Protein AF-0000000075078928 (afdb_homodimer)

Organism: Methylotuvimicrobium buryatense (NCBI:txid95641)

Secondary structure (DSSP, 8-state):
------------------HHHHHHHHHHHHHHHHT--SS----HHHHHHHHHHHHHHGGG--S------PPPPPPP-HHHHHHHHHHH-TT--EEEEES-SS-TTS---EEEEEHHHHHHHHHHHHHHHHHHHHHS-HHHHHHHHHHHHHHSHHHHHHHHHHHHHHHH-/------------------HHHHHHHHHHHHHHHHT--SS----HHHHHHHHHHHHHHGGG--S------PPPPPPP-HHHHHHHHHHH-TT--EEEEES-SS-TTS---EEEEEHHHHHHHHHHHHHHHHHHHHHS-HHHHHHHHHHHHHHSHHHHHHHHHHHHHHHH-

Nearest PDB structures (foldseek):
  3nrh-assembly1_A  TM=7.779E-01  e=1.162E-04  Bacteroides fragilis YCH46
  5o74-assembly4_G  TM=2.482E-01  e=3.314E+00  Legionella pneumophila
  8qrp-assembly1_B  TM=2.226E-01  e=9.243E+00  Homo sapiens
  3nrh-assembly1_A  TM=7.778E-01  e=1.162E-04  Bacteroides fragilis YCH46
  5o74-assembly4_G  TM=2.483E-01  e=3.488E+00  Legionella pneumophila

Foldseek 3Di:
DPPPPPPPPPPPPVDPDQLLVQLLVLLVQQLCLQQPQDPDAADLPSNLVSLVSNVVSLVSQDDDDDPDDDDFFDFDDLVVSLVSNCNNHVVFAKDKDWPDDPCVPDDIDIDIDGLSSLSSQLNRQSVRLNVCVVGPPSNHSSVSSNVCLVPPNVVSSVVNSVVSVVVVD/DPPPPPPPPPPPPVPDDQLLVQLLVLLVQQLCLQQPQDPDAADLPSNLVSLVSNVVSLVSQDDDDDPDDDDFFDFDDLVVSLVSNCNNHVVFAKDKDWPDDPCVPDDIDIDIDGLSSLSSQLNRQSVRLNVCVVGPPSNHSSVSSNVCLVPPNVVSSVVNSVVSVVVVD

InterPro domains:
  IPR032025 Protein of unknown function DUF5063 [PF16702] (73-157)
  IPR038312 DUF5063 superfamily [G3DSA:1.20.120.1550] (10-169)

Sequence (338 aa):
MAATRSITTPNQAMASKPAHIKIQTAIDHFLSIVLNQEDKPEDLGILMSSLDELAYSVRLVGDEFDETDYLDPPETDYPAIRETIKKRFPTLDWYNMATHISEPNGETKLFLRDAIDDLVDIVSDLQKISWRFENTSEDDASWHFQWGYMNTWGRALRFLQLYLHDFWWMAATRSITTPNQAMASKPAHIKIQTAIDHFLSIVLNQEDKPEDLGILMSSLDELAYSVRLVGDEFDETDYLDPPETDYPAIRETIKKRFPTLDWYNMATHISEPNGETKLFLRDAIDDLVDIVSDLQKISWRFENTSEDDASWHFQWGYMNTWGRALRFLQLYLHDFWW

pLDDT: mean 90.21, std 18.37, range [23.64, 98.94]

Structure (mmCIF, N/CA/C/O backbone):
data_AF-0000000075078928-model_v1
#
loop_
_entity.id
_entity.type
_entity.pdbx_description
1 polymer 'DUF5063 domain-containing protein'
#
loop_
_atom_site.group_PDB
_atom_site.id
_atom_site.type_symbol
_atom_site.label_atom_id
_atom_site.label_alt_id
_atom_site.label_comp_id
_atom_site.label_asym_id
_atom_site.label_entity_id
_atom_site.label_seq_id
_atom_site.pdbx_PDB_ins_code
_atom_site.Cartn_x
_atom_site.Cartn_y
_atom_site.Cartn_z
_atom_site.occupancy
_atom_site.B_iso_or_equiv
_atom_site.auth_seq_id
_atom_site.auth_comp_id
_atom_site.auth_asym_id
_atom_site.auth_atom_id
_atom_site.pdbx_PDB_model_num
ATOM 1 N N . MET A 1 1 ? -2.688 33.688 -55.844 1 23.64 1 MET A N 1
ATOM 2 C CA . MET A 1 1 ? -1.872 32.75 -55.062 1 23.64 1 MET A CA 1
ATOM 3 C C . MET A 1 1 ? -2.402 32.656 -53.625 1 23.64 1 MET A C 1
ATOM 5 O O . MET A 1 1 ? -2.248 33.594 -52.812 1 23.64 1 MET A O 1
ATOM 9 N N . ALA A 1 2 ? -3.586 31.969 -53.469 1 30.14 2 ALA A N 1
ATOM 10 C CA . ALA A 1 2 ? -4.312 31.859 -52.219 1 30.14 2 ALA A CA 1
ATOM 11 C C . ALA A 1 2 ? -3.486 31.109 -51.156 1 30.14 2 ALA A C 1
ATOM 13 O O . ALA A 1 2 ? -2.965 30.031 -51.438 1 30.14 2 ALA A O 1
ATOM 14 N N . ALA A 1 3 ? -2.877 31.844 -50.219 1 33.16 3 ALA A N 1
ATOM 15 C CA . ALA A 1 3 ? -2.139 31.312 -49.094 1 33.16 3 ALA A CA 1
ATOM 16 C C . ALA A 1 3 ? -2.977 30.312 -48.312 1 33.16 3 ALA A C 1
ATOM 18 O O . ALA A 1 3 ? -4.062 30.625 -47.812 1 33.16 3 ALA A O 1
ATOM 19 N N . THR A 1 4 ? -3.027 29.078 -48.719 1 30.81 4 THR A N 1
ATOM 20 C CA . THR A 1 4 ? -3.631 28 -47.938 1 30.81 4 THR A CA 1
ATOM 21 C C . THR A 1 4 ? -3.088 27.969 -46.531 1 30.81 4 THR A C 1
ATOM 23 O O . THR A 1 4 ? -1.901 27.719 -46.312 1 30.81 4 THR A O 1
ATOM 26 N N . ARG A 1 5 ? -3.607 28.875 -45.625 1 30.61 5 ARG A N 1
ATOM 27 C CA . ARG A 1 5 ? -3.309 28.812 -44.188 1 30.61 5 ARG A CA 1
ATOM 28 C C . ARG A 1 5 ? -3.504 27.391 -43.656 1 30.61 5 ARG A C 1
ATOM 30 O O . ARG A 1 5 ? -4.602 26.844 -43.719 1 30.61 5 ARG A O 1
ATOM 37 N N . SER A 1 6 ? -2.498 26.547 -43.75 1 30.8 6 SER A N 1
ATOM 38 C CA . SER A 1 6 ? -2.484 25.25 -43.094 1 30.8 6 SER A CA 1
ATOM 39 C C . SER A 1 6 ? -2.891 25.391 -41.625 1 30.8 6 SER A C 1
ATOM 41 O O . SER A 1 6 ? -2.252 26.109 -40.875 1 30.8 6 SER A O 1
ATOM 43 N N . ILE A 1 7 ? -4.191 25.297 -41.312 1 31.59 7 ILE A N 1
ATOM 44 C CA . ILE A 1 7 ? -4.672 25.141 -39.938 1 31.59 7 ILE A CA 1
ATOM 45 C C . ILE A 1 7 ? -3.936 23.984 -39.25 1 31.59 7 ILE A C 1
ATOM 47 O O . ILE A 1 7 ? -4.07 22.828 -39.656 1 31.59 7 ILE A O 1
ATOM 51 N N . THR A 1 8 ? -2.666 24.219 -38.812 1 33.81 8 THR A N 1
ATOM 52 C CA . THR A 1 8 ? -2.016 23.281 -37.906 1 33.81 8 THR A CA 1
ATOM 53 C C . THR A 1 8 ? -2.953 22.859 -36.781 1 33.81 8 THR A C 1
ATOM 55 O O . THR A 1 8 ? -3.457 23.719 -36.031 1 33.81 8 THR A O 1
ATOM 58 N N . THR A 1 9 ? -3.805 21.922 -37 1 35 9 THR A N 1
ATOM 59 C CA . THR A 1 9 ? -4.574 21.328 -35.906 1 35 9 THR A CA 1
ATOM 60 C C . THR A 1 9 ? -3.678 21.047 -34.719 1 35 9 THR A C 1
ATOM 62 O O . THR A 1 9 ? -2.686 20.328 -34.812 1 35 9 THR A O 1
ATOM 65 N N . PRO A 1 10 ? -3.625 21.969 -33.719 1 31.81 10 PRO A N 1
ATOM 66 C CA . PRO A 1 10 ? -2.861 21.562 -32.531 1 31.81 10 PRO A CA 1
ATOM 67 C C . PRO A 1 10 ? -3.189 20.156 -32.062 1 31.81 10 PRO A C 1
ATOM 69 O O . PRO A 1 10 ? -4.363 19.812 -31.891 1 31.81 10 PRO A O 1
ATOM 72 N N . ASN A 1 11 ? -2.637 19.141 -32.719 1 35.34 11 ASN A N 1
ATOM 73 C CA . ASN A 1 11 ? -2.643 17.844 -32.062 1 35.34 11 ASN A CA 1
ATOM 74 C C . ASN A 1 11 ? -2.486 17.984 -30.547 1 35.34 11 ASN A C 1
ATOM 76 O O . ASN A 1 11 ? -1.388 18.266 -30.062 1 35.34 11 ASN A O 1
ATOM 80 N N . GLN A 1 12 ? -3.43 18.703 -29.953 1 33.53 12 GLN A N 1
ATOM 81 C CA . GLN A 1 12 ? -3.438 18.766 -28.5 1 33.53 12 GLN A CA 1
ATOM 82 C C . GLN A 1 12 ? -3.145 17.391 -27.891 1 33.53 12 GLN A C 1
ATOM 84 O O . GLN A 1 12 ? -3.977 16.484 -27.969 1 33.53 12 GLN A O 1
ATOM 89 N N . ALA A 1 13 ? -2.092 16.844 -28.094 1 36.75 13 ALA A N 1
ATOM 90 C CA . ALA A 1 13 ? -1.605 15.734 -27.281 1 36.75 13 ALA A CA 1
ATOM 91 C C . ALA A 1 13 ? -2.137 15.812 -25.844 1 36.75 13 ALA A C 1
ATOM 93 O O . ALA A 1 13 ? -1.92 16.812 -25.156 1 36.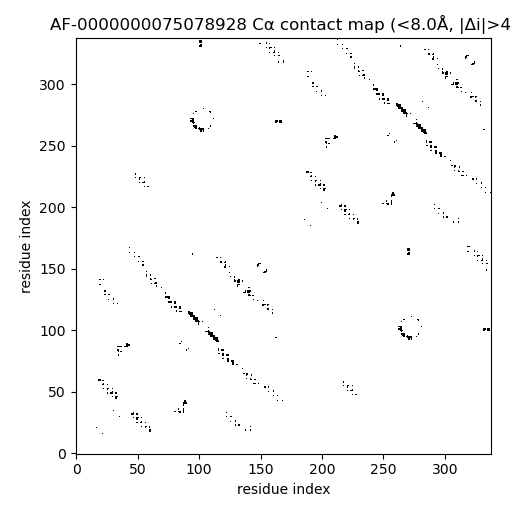75 13 ALA A O 1
ATOM 94 N N . MET A 1 14 ? -3.318 15.398 -25.578 1 40.22 14 MET A N 1
ATOM 95 C CA . MET A 1 14 ? -3.811 15.266 -24.219 1 40.22 14 MET A CA 1
ATOM 96 C C . MET A 1 14 ? -2.678 14.891 -23.266 1 40.22 14 MET A C 1
ATOM 98 O O . MET A 1 14 ? -2.242 13.742 -23.219 1 40.22 14 MET A O 1
ATOM 102 N N . ALA A 1 15 ? -1.679 15.562 -23.031 1 53.97 15 ALA A N 1
ATOM 103 C CA . ALA A 1 15 ? -0.439 15.492 -22.266 1 53.97 15 ALA A CA 1
ATOM 104 C C . ALA A 1 15 ? -0.701 15 -20.844 1 53.97 15 ALA A C 1
ATOM 106 O O . ALA A 1 15 ? -1.654 15.438 -20.188 1 53.97 15 ALA A O 1
ATOM 107 N N . SER A 1 16 ? -0.316 13.734 -20.5 1 76.12 16 SER A N 1
ATOM 108 C CA . SER A 1 16 ? -0.341 13.211 -19.141 1 76.12 16 SER A CA 1
ATOM 109 C C . SER A 1 16 ? -0.093 14.32 -18.125 1 76.12 16 SER A C 1
ATOM 111 O O . SER A 1 16 ? 0.673 15.25 -18.375 1 76.12 16 SER A O 1
ATOM 113 N N . LYS A 1 17 ? -1.073 14.469 -17.172 1 84.62 17 LYS A N 1
ATOM 114 C CA . LYS A 1 17 ? -0.941 15.477 -16.125 1 84.62 17 LYS A CA 1
ATOM 115 C C . LYS A 1 17 ? 0.466 15.469 -15.531 1 84.62 17 LYS A C 1
ATOM 117 O O . LYS A 1 17 ? 1.058 14.406 -15.336 1 84.62 17 LYS A O 1
ATOM 122 N N . PRO A 1 18 ? 0.853 16.719 -15.25 1 92.56 18 PRO A N 1
ATOM 123 C CA . PRO A 1 18 ? 2.143 16.781 -14.562 1 92.56 18 PRO A CA 1
ATOM 124 C C . PRO A 1 18 ? 2.143 16 -13.242 1 92.56 18 PRO A C 1
ATOM 126 O O . PRO A 1 18 ? 1.091 15.844 -12.617 1 92.56 18 PRO A O 1
ATOM 129 N N . ALA A 1 19 ? 3.316 15.57 -12.859 1 95 19 ALA A N 1
ATOM 130 C CA . ALA A 1 19 ? 3.492 14.742 -11.664 1 95 19 ALA A CA 1
ATOM 131 C C . ALA A 1 19 ? 2.896 15.414 -10.438 1 95 19 ALA A C 1
ATOM 133 O O . ALA A 1 19 ? 2.191 14.773 -9.648 1 95 19 ALA A O 1
ATOM 134 N N . HIS A 1 20 ? 3.141 16.719 -10.258 1 95.88 20 HIS A N 1
ATOM 135 C CA . HIS A 1 20 ? 2.674 17.422 -9.062 1 95.88 20 HIS A CA 1
ATOM 136 C C . HIS A 1 20 ? 1.151 17.516 -9.047 1 95.88 20 HIS A C 1
ATOM 138 O O . HIS A 1 20 ? 0.536 17.484 -7.98 1 95.88 20 HIS A O 1
ATOM 144 N N . ILE A 1 21 ? 0.533 17.609 -10.164 1 97.38 21 ILE A N 1
ATOM 145 C CA . ILE A 1 21 ? -0.924 17.641 -10.234 1 97.38 21 ILE A CA 1
ATOM 146 C C . ILE A 1 21 ? -1.5 16.281 -9.844 1 97.38 21 ILE A C 1
ATOM 148 O O . ILE A 1 21 ? -2.533 16.219 -9.172 1 97.38 21 ILE A O 1
ATOM 152 N N . LYS A 1 22 ? -0.87 15.203 -10.273 1 97.81 22 LYS A N 1
ATOM 153 C CA . LYS A 1 22 ? -1.312 13.859 -9.898 1 97.81 22 LYS A CA 1
ATOM 154 C C . LYS A 1 22 ? -1.209 13.648 -8.391 1 97.81 22 LYS A C 1
ATOM 156 O O . LYS A 1 22 ? -2.078 13.016 -7.781 1 97.81 22 LYS A O 1
ATOM 161 N N . ILE A 1 23 ? -0.143 14.156 -7.809 1 98.69 23 ILE A N 1
ATOM 162 C CA . ILE A 1 23 ? 0.032 14.078 -6.363 1 98.69 23 ILE A CA 1
ATOM 163 C C . ILE A 1 23 ? -1.082 14.859 -5.664 1 98.69 23 ILE A C 1
ATOM 165 O O . ILE A 1 23 ? -1.741 14.336 -4.762 1 98.69 23 ILE A O 1
ATOM 169 N N . GLN A 1 24 ? -1.326 16.031 -6.133 1 98.5 24 GLN A N 1
ATOM 170 C CA . GLN A 1 24 ? -2.379 16.859 -5.559 1 98.5 24 GLN A CA 1
ATOM 171 C C . GLN A 1 24 ? -3.742 16.188 -5.68 1 98.5 24 GLN A C 1
ATOM 173 O O . GLN A 1 24 ? -4.551 16.234 -4.754 1 98.5 24 GLN A O 1
ATOM 178 N N . THR A 1 25 ? -3.943 15.617 -6.789 1 98.44 25 THR A N 1
ATOM 179 C CA . THR A 1 25 ? -5.207 14.93 -7.035 1 98.44 25 THR A CA 1
ATOM 180 C C . THR A 1 25 ? -5.395 13.781 -6.051 1 98.44 25 THR A C 1
ATOM 182 O O . THR A 1 25 ? -6.488 13.594 -5.508 1 98.44 25 THR A O 1
ATOM 185 N N . ALA A 1 26 ? -4.371 13.008 -5.832 1 98.69 26 ALA A N 1
ATOM 186 C CA . ALA A 1 26 ? -4.445 11.906 -4.883 1 98.69 26 ALA A CA 1
ATOM 187 C C . ALA A 1 26 ? -4.742 12.406 -3.473 1 98.69 26 ALA A C 1
ATOM 189 O O . ALA A 1 26 ? -5.551 11.812 -2.75 1 98.69 26 ALA A O 1
ATOM 190 N N . ILE A 1 27 ? -4.109 13.5 -3.115 1 98.88 27 ILE A N 1
ATOM 191 C CA . ILE A 1 27 ? -4.312 14.102 -1.802 1 98.88 27 ILE A CA 1
ATOM 192 C C . ILE A 1 27 ? -5.762 14.562 -1.666 1 98.88 27 ILE A C 1
ATOM 194 O O . ILE A 1 27 ? -6.434 14.242 -0.683 1 98.88 27 ILE A O 1
ATOM 198 N N . ASP A 1 28 ? -6.215 15.258 -2.672 1 98.56 28 ASP A N 1
ATOM 199 C CA . ASP A 1 28 ? -7.574 15.789 -2.652 1 98.56 28 ASP A CA 1
ATOM 200 C C . ASP A 1 28 ? -8.602 14.656 -2.609 1 98.56 28 ASP A C 1
ATOM 202 O O . ASP A 1 28 ? -9.609 14.758 -1.907 1 98.56 28 ASP A O 1
ATOM 206 N N . HIS A 1 29 ? -8.32 13.688 -3.344 1 98.5 29 HIS A N 1
ATOM 207 C CA . HIS A 1 29 ? -9.211 12.539 -3.367 1 98.5 29 HIS A CA 1
ATOM 208 C C . HIS A 1 29 ? -9.312 11.891 -1.987 1 98.5 29 HIS A C 1
ATOM 210 O O . HIS A 1 29 ? -10.422 11.648 -1.495 1 98.5 29 HIS A O 1
ATOM 216 N N . PHE A 1 30 ? -8.195 11.648 -1.359 1 98.81 30 PHE A N 1
ATOM 217 C CA . PHE A 1 30 ? -8.18 11.039 -0.035 1 98.81 30 PHE A CA 1
ATOM 218 C C . PHE A 1 30 ? -8.922 11.914 0.971 1 98.81 30 PHE A C 1
ATOM 220 O O . PHE A 1 30 ? -9.773 11.422 1.715 1 98.81 30 PHE A O 1
ATOM 227 N N . LEU A 1 31 ? -8.602 13.203 0.979 1 98.75 31 LEU A N 1
ATOM 228 C CA . LEU A 1 31 ? -9.219 14.117 1.928 1 98.75 31 LEU A CA 1
ATOM 229 C C . LEU A 1 31 ? -10.727 14.195 1.707 1 98.75 31 LEU A C 1
ATOM 231 O O . LEU A 1 31 ? -11.5 14.25 2.668 1 98.75 31 LEU A O 1
ATOM 235 N N . SER A 1 32 ? -11.164 14.148 0.457 1 98 32 SER A N 1
ATOM 236 C CA . SER A 1 32 ? -12.586 14.219 0.154 1 98 32 SER A CA 1
ATOM 237 C C . SER A 1 32 ? -13.32 12.984 0.661 1 98 32 SER A C 1
ATOM 239 O O . SER A 1 32 ? -14.484 13.062 1.055 1 98 32 SER A O 1
ATOM 241 N N . ILE A 1 33 ? -12.672 11.883 0.658 1 97.69 33 ILE A N 1
ATOM 242 C CA . ILE A 1 33 ? -13.273 10.641 1.117 1 97.69 33 ILE A CA 1
ATOM 243 C C . ILE A 1 33 ? -13.359 10.633 2.643 1 97.69 33 ILE A C 1
ATOM 245 O O . ILE A 1 33 ? -14.414 10.359 3.215 1 97.69 33 ILE A O 1
ATOM 249 N N . VAL A 1 34 ? -12.289 10.969 3.297 1 98.25 34 VAL A N 1
ATOM 250 C CA . VAL A 1 34 ? -12.148 10.773 4.738 1 98.25 34 VAL A CA 1
ATOM 251 C C . VAL A 1 34 ? -12.922 11.867 5.48 1 98.25 34 VAL A C 1
ATOM 253 O O . VAL A 1 34 ? -13.484 11.617 6.547 1 98.25 34 VAL A O 1
ATOM 256 N N . LEU A 1 35 ? -13.031 13.047 4.883 1 97.38 35 LEU A N 1
ATOM 257 C CA . LEU A 1 35 ? -13.648 14.172 5.574 1 97.38 35 LEU A CA 1
ATOM 258 C C . LEU A 1 35 ? -15.062 14.43 5.051 1 97.38 35 LEU A C 1
ATOM 260 O O . LEU A 1 35 ? -15.672 15.445 5.379 1 97.38 35 LEU A O 1
ATOM 264 N N . ASN A 1 36 ? -15.484 13.484 4.207 1 94.06 36 ASN A N 1
ATOM 265 C CA . ASN A 1 36 ? -16.844 13.617 3.707 1 94.06 36 ASN A CA 1
ATOM 266 C C . ASN A 1 36 ? -17.875 13.602 4.844 1 94.06 36 ASN A C 1
ATOM 268 O O . ASN A 1 36 ? -17.875 12.688 5.664 1 94.06 36 ASN A O 1
ATOM 272 N N . GLN A 1 37 ? -18.75 14.609 4.898 1 89.94 37 GLN A N 1
ATOM 273 C CA . GLN A 1 37 ? -19.688 14.734 6.004 1 89.94 37 GLN A CA 1
ATOM 274 C C . GLN A 1 37 ? -21.109 14.398 5.559 1 89.94 37 GLN A C 1
ATOM 276 O O . GLN A 1 37 ? -22.047 14.5 6.344 1 89.94 37 GLN A O 1
ATOM 281 N N . GLU A 1 38 ? -21.156 14 4.395 1 88.19 38 GLU A N 1
ATOM 282 C CA . GLU A 1 38 ? -22.469 13.555 3.941 1 88.19 38 GLU A CA 1
ATOM 283 C C . GLU A 1 38 ? -22.891 12.266 4.648 1 88.19 38 GLU A C 1
ATOM 285 O O . GLU A 1 38 ? -22.047 11.492 5.098 1 88.19 38 GLU A O 1
ATOM 290 N N . ASP A 1 39 ? -24.141 12.141 4.762 1 85.38 39 ASP A N 1
ATOM 291 C CA . ASP A 1 39 ? -24.672 10.953 5.414 1 85.38 39 ASP A CA 1
ATOM 292 C C . ASP A 1 39 ? -24.641 9.75 4.473 1 85.38 39 ASP A C 1
ATOM 294 O O . ASP A 1 39 ? -25.656 9.414 3.85 1 85.38 39 ASP A O 1
ATOM 298 N N . LYS A 1 40 ? -23.547 9.266 4.332 1 87.12 40 LYS A N 1
ATOM 299 C CA . LYS A 1 40 ? -23.359 8.07 3.521 1 87.12 40 LYS A CA 1
ATOM 300 C C . LYS A 1 40 ? -22.766 6.93 4.348 1 87.12 40 LYS A C 1
ATOM 302 O O . LYS A 1 40 ? -22.031 7.168 5.301 1 87.12 40 LYS A O 1
ATOM 307 N N . PRO A 1 41 ? -23.156 5.742 3.979 1 91.19 41 PRO A N 1
ATOM 308 C CA . PRO A 1 41 ? -22.578 4.602 4.703 1 91.19 41 PRO A CA 1
ATOM 309 C C . PRO A 1 41 ? -21.062 4.508 4.555 1 91.19 41 PRO A C 1
ATOM 311 O O . PRO A 1 41 ? -20.516 4.957 3.547 1 91.19 41 PRO A O 1
ATOM 314 N N . GLU A 1 42 ? -20.453 4.023 5.496 1 92.69 42 GLU A N 1
ATOM 315 C CA . GLU A 1 42 ? -19.016 3.732 5.48 1 92.69 42 GLU A CA 1
ATOM 316 C C . GLU A 1 42 ? -18.641 2.883 4.27 1 92.69 42 GLU A C 1
ATOM 318 O O . GLU A 1 42 ? -19.359 1.938 3.924 1 92.69 42 GLU A O 1
ATOM 323 N N . ASP A 1 43 ? -17.625 3.291 3.609 1 93.88 43 ASP A N 1
ATOM 324 C CA . ASP A 1 43 ? -17.078 2.537 2.492 1 93.88 43 ASP A CA 1
ATOM 325 C C . ASP A 1 43 ? -15.578 2.299 2.684 1 93.88 43 ASP A C 1
ATOM 327 O O . ASP A 1 43 ? -14.75 3.121 2.271 1 93.88 43 ASP A O 1
ATOM 331 N N . LEU A 1 44 ? -15.297 1.136 3.221 1 96.56 44 LEU A N 1
ATOM 332 C CA . LEU A 1 44 ? -13.906 0.827 3.508 1 96.56 44 LEU A CA 1
ATOM 333 C C . LEU A 1 44 ? -13.133 0.543 2.223 1 96.56 44 LEU A C 1
ATOM 335 O O . LEU A 1 44 ? -11.922 0.77 2.156 1 96.56 44 LEU A O 1
ATOM 339 N N . GLY A 1 45 ? -13.836 0.036 1.192 1 95.62 45 GLY A N 1
ATOM 340 C CA . GLY A 1 45 ? -13.188 -0.203 -0.086 1 95.62 45 GLY A CA 1
ATOM 341 C C . GLY A 1 45 ? -12.602 1.055 -0.703 1 95.62 45 GLY A C 1
ATOM 342 O O . GLY A 1 45 ? -11.469 1.048 -1.183 1 95.62 45 GLY A O 1
ATOM 343 N N . ILE A 1 46 ? -13.398 2.092 -0.693 1 96.38 46 ILE A N 1
ATOM 344 C CA . ILE A 1 46 ? -12.945 3.355 -1.265 1 96.38 46 ILE A CA 1
ATOM 345 C C . ILE A 1 46 ? -11.812 3.928 -0.414 1 96.38 46 ILE A C 1
ATOM 347 O O . ILE A 1 46 ? -10.875 4.535 -0.94 1 96.38 46 ILE A O 1
ATOM 351 N N . LEU A 1 47 ? -11.883 3.76 0.91 1 98.25 47 LEU A N 1
ATOM 352 C CA . LEU A 1 47 ? -10.805 4.188 1.792 1 98.25 47 LEU A CA 1
ATOM 353 C C . LEU A 1 47 ? -9.508 3.451 1.467 1 98.25 47 LEU A C 1
ATOM 355 O O . LEU A 1 47 ? -8.461 4.074 1.288 1 98.25 47 LEU A O 1
ATOM 359 N N . MET A 1 48 ? -9.625 2.15 1.355 1 98.19 48 MET A N 1
ATOM 360 C CA . MET A 1 48 ? -8.445 1.335 1.061 1 98.19 48 MET A CA 1
ATOM 361 C C . MET A 1 48 ? -7.832 1.731 -0.276 1 98.19 48 MET A C 1
ATOM 363 O O . MET A 1 48 ? -6.613 1.872 -0.384 1 98.19 48 MET A O 1
ATOM 367 N N . SER A 1 49 ? -8.648 1.961 -1.28 1 97.38 49 SER A N 1
ATOM 368 C CA . SER A 1 49 ? -8.156 2.348 -2.598 1 97.38 49 SER A CA 1
ATOM 369 C C . SER A 1 49 ? -7.488 3.721 -2.555 1 97.38 49 SER A C 1
ATOM 371 O O . SER A 1 49 ? -6.496 3.957 -3.248 1 97.38 49 SER A O 1
ATOM 373 N N . SER A 1 50 ? -8.039 4.621 -1.8 1 98.5 50 SER A N 1
ATOM 374 C CA . SER A 1 50 ? -7.465 5.957 -1.722 1 98.5 50 SER A CA 1
ATOM 375 C C . SER A 1 50 ? -6.121 5.941 -0.999 1 98.5 50 SER A C 1
ATOM 377 O O . SER A 1 50 ? -5.223 6.715 -1.329 1 98.5 50 SER A O 1
ATOM 379 N N . LEU A 1 51 ? -6 5.094 0.024 1 98.88 51 LEU A N 1
ATOM 380 C CA . LEU A 1 51 ? -4.715 4.918 0.692 1 98.88 51 LEU A CA 1
ATOM 381 C C . LEU A 1 51 ? -3.672 4.359 -0.273 1 98.88 51 LEU A C 1
ATOM 383 O O . LEU A 1 51 ? -2.527 4.816 -0.289 1 98.88 51 LEU A O 1
ATOM 387 N N . ASP A 1 52 ? -4.059 3.418 -1.069 1 98.75 52 ASP A N 1
ATOM 388 C CA . ASP A 1 52 ? -3.148 2.844 -2.057 1 98.75 52 ASP A CA 1
ATOM 389 C C . ASP A 1 52 ? -2.742 3.883 -3.1 1 98.75 52 ASP A C 1
ATOM 391 O O . ASP A 1 52 ? -1.589 3.916 -3.533 1 98.75 52 ASP A O 1
ATOM 395 N N . GLU A 1 53 ? -3.686 4.672 -3.479 1 98.56 53 GLU A N 1
ATOM 396 C CA . GLU A 1 53 ? -3.398 5.738 -4.43 1 98.56 53 GLU A CA 1
ATOM 397 C C . GLU A 1 53 ? -2.365 6.715 -3.873 1 98.56 53 GLU A C 1
ATOM 399 O O . GLU A 1 53 ? -1.436 7.113 -4.578 1 98.56 53 GLU A O 1
ATOM 404 N N . LEU A 1 54 ? -2.557 7.062 -2.688 1 98.69 54 LEU A N 1
ATOM 405 C CA . LEU A 1 54 ? -1.636 7.984 -2.031 1 98.69 54 LEU A CA 1
ATOM 406 C C . LEU A 1 54 ? -0.223 7.41 -1.998 1 98.69 54 LEU A C 1
ATOM 408 O O . LEU A 1 54 ? 0.732 8.078 -2.404 1 98.69 54 LEU A O 1
ATOM 412 N N . ALA A 1 55 ? -0.13 6.18 -1.559 1 98.62 55 ALA A N 1
ATOM 413 C CA . ALA A 1 55 ? 1.176 5.531 -1.467 1 98.62 55 ALA A CA 1
ATOM 414 C C . ALA A 1 55 ? 1.843 5.445 -2.836 1 98.62 55 ALA A C 1
ATOM 416 O O . ALA A 1 55 ? 3.033 5.742 -2.975 1 98.62 55 ALA A O 1
ATOM 417 N N . TYR A 1 56 ? 1.068 5.094 -3.781 1 98 56 TYR A N 1
ATOM 418 C CA . TYR A 1 56 ? 1.615 4.922 -5.121 1 98 56 TYR A CA 1
ATOM 419 C C . TYR A 1 56 ? 2.059 6.258 -5.707 1 98 56 TYR A C 1
ATOM 42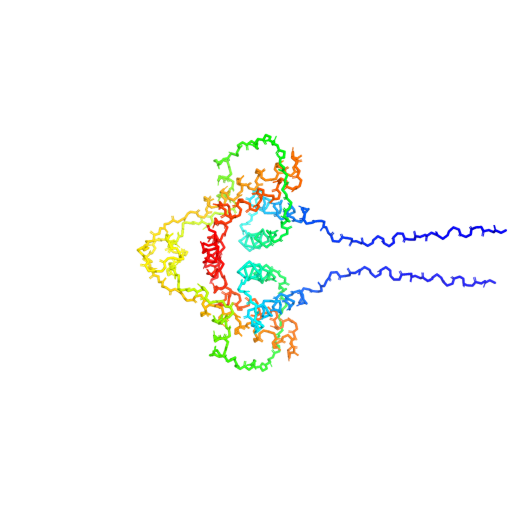1 O O . TYR A 1 56 ? 3.002 6.316 -6.496 1 98 56 TYR A O 1
ATOM 429 N N . SER A 1 57 ? 1.43 7.352 -5.312 1 98.25 57 SER A N 1
ATOM 430 C CA . SER A 1 57 ? 1.709 8.664 -5.887 1 98.25 57 SER A CA 1
ATOM 431 C C . SER A 1 57 ? 3.039 9.211 -5.387 1 98.25 57 SER A C 1
ATOM 433 O O . SER A 1 57 ? 3.582 10.156 -5.965 1 98.25 57 SER A O 1
ATOM 435 N N . VAL A 1 58 ? 3.574 8.633 -4.355 1 97.94 58 VAL A N 1
ATOM 436 C CA . VAL A 1 58 ? 4.836 9.117 -3.807 1 97.94 58 VAL A CA 1
ATOM 437 C C . VAL A 1 58 ? 5.949 8.938 -4.832 1 97.94 58 VAL A C 1
ATOM 439 O O . VAL A 1 58 ? 6.895 9.727 -4.879 1 97.94 58 VAL A O 1
ATOM 442 N N . ARG A 1 59 ? 5.828 7.965 -5.73 1 96.19 59 ARG A N 1
ATOM 443 C CA . ARG A 1 59 ? 6.832 7.668 -6.754 1 96.19 59 ARG A CA 1
ATOM 444 C C . ARG A 1 59 ? 6.992 8.844 -7.715 1 96.19 59 ARG A C 1
ATOM 446 O O . ARG A 1 59 ? 7.965 8.906 -8.469 1 96.19 59 ARG A O 1
ATOM 453 N N . LEU A 1 60 ? 6.016 9.734 -7.699 1 96.94 60 LEU A N 1
ATOM 454 C CA . LEU A 1 60 ? 5.961 10.805 -8.68 1 96.94 60 LEU A CA 1
ATOM 455 C C . LEU A 1 60 ? 6.789 12.008 -8.227 1 96.94 60 LEU A C 1
ATOM 457 O O . LEU A 1 60 ? 7 12.945 -8.992 1 96.94 60 LEU A O 1
ATOM 461 N N . VAL A 1 61 ? 7.242 11.906 -6.98 1 97.12 61 VAL A N 1
ATOM 462 C CA . VAL A 1 61 ? 8.008 13.039 -6.461 1 97.12 61 VAL A CA 1
ATOM 463 C C . VAL A 1 61 ? 9.375 13.094 -7.141 1 97.12 61 VAL A C 1
ATOM 465 O O . VAL A 1 61 ? 10.078 12.086 -7.215 1 97.12 61 VAL A O 1
ATOM 468 N N . GLY A 1 62 ? 9.695 14.234 -7.652 1 93.94 62 GLY A N 1
ATOM 469 C CA . GLY A 1 62 ? 10.984 14.445 -8.305 1 93.94 62 GLY A CA 1
ATOM 470 C C . GLY A 1 62 ? 12.094 14.797 -7.332 1 93.94 62 GLY A C 1
ATOM 471 O O . GLY A 1 62 ? 11.883 14.805 -6.117 1 93.94 62 GLY A O 1
ATOM 472 N N . ASP A 1 63 ? 13.211 15.102 -7.844 1 92 63 ASP A N 1
ATOM 473 C CA . ASP A 1 63 ? 14.414 15.32 -7.047 1 92 63 ASP A CA 1
ATOM 474 C C . ASP A 1 63 ? 14.656 16.812 -6.832 1 92 63 ASP A C 1
ATOM 476 O O . ASP A 1 63 ? 15.664 17.203 -6.23 1 92 63 ASP A O 1
ATOM 480 N N . GLU A 1 64 ? 13.766 17.594 -7.223 1 91.44 64 GLU A N 1
ATOM 481 C CA . GLU A 1 64 ? 13.969 19.047 -7.105 1 91.44 64 GLU A CA 1
ATOM 482 C C . GLU A 1 64 ? 13.734 19.516 -5.676 1 91.44 64 GLU A C 1
ATOM 484 O O . GLU A 1 64 ? 12.812 19.047 -5.004 1 91.44 64 GLU A O 1
ATOM 489 N N . PHE A 1 65 ? 14.648 20.391 -5.273 1 92.31 65 PHE A N 1
ATOM 490 C CA . PHE A 1 65 ? 14.539 20.984 -3.945 1 92.31 65 PHE A CA 1
ATOM 491 C C . PHE A 1 65 ? 14.438 22.5 -4.031 1 92.31 65 PHE A C 1
ATOM 493 O O . PHE A 1 65 ? 15.281 23.141 -4.664 1 92.31 65 PHE A O 1
ATOM 500 N N . ASP A 1 66 ? 13.422 23.016 -3.48 1 96.06 66 ASP A N 1
ATOM 501 C CA . ASP A 1 66 ? 13.219 24.453 -3.383 1 96.06 66 ASP A CA 1
ATOM 502 C C . ASP A 1 66 ? 13.781 25 -2.072 1 96.06 66 ASP A C 1
ATOM 504 O O . ASP A 1 66 ? 13.242 24.734 -0.998 1 96.06 66 ASP A O 1
ATOM 508 N N . GLU A 1 67 ? 14.742 25.844 -2.137 1 95.81 67 GLU A N 1
ATOM 509 C CA . GLU A 1 67 ? 15.477 26.328 -0.969 1 95.81 67 GLU A CA 1
ATOM 510 C C . GLU A 1 67 ? 14.805 27.547 -0.347 1 95.81 67 GLU A C 1
ATOM 512 O O . GLU A 1 67 ? 15.25 28.047 0.688 1 95.81 67 GLU A O 1
ATOM 517 N N . THR A 1 68 ? 13.734 27.984 -0.944 1 97.5 68 THR A N 1
ATOM 518 C CA . THR A 1 68 ? 13.047 29.156 -0.424 1 97.5 68 THR A CA 1
ATOM 519 C C . THR A 1 68 ? 12.516 28.891 0.983 1 97.5 68 THR A C 1
ATOM 521 O O . THR A 1 68 ? 11.984 27.828 1.26 1 97.5 68 THR A O 1
ATOM 524 N N . ASP A 1 69 ? 12.664 29.766 1.782 1 96.12 69 ASP A N 1
ATOM 525 C CA . ASP A 1 69 ? 12.133 29.672 3.141 1 96.12 69 ASP A CA 1
ATOM 526 C C . ASP A 1 69 ? 10.688 30.156 3.207 1 96.12 69 ASP A C 1
ATOM 528 O O . ASP A 1 69 ? 10.438 31.359 3.223 1 96.12 69 ASP A O 1
ATOM 532 N N . TYR A 1 70 ? 9.859 29.25 3.252 1 97.5 70 TYR A N 1
ATOM 533 C CA . TYR A 1 70 ? 8.438 29.594 3.293 1 97.5 70 TYR A CA 1
ATOM 534 C C . TYR A 1 70 ? 7.926 29.609 4.727 1 97.5 70 TYR A C 1
ATOM 536 O O . TYR A 1 70 ? 8.508 28.984 5.613 1 97.5 70 TYR A O 1
ATOM 544 N N . LEU A 1 71 ? 6.809 30.344 4.918 1 96.56 71 LEU A N 1
ATOM 545 C CA . LEU A 1 71 ? 6.07 30.234 6.172 1 96.56 71 LEU A CA 1
ATOM 546 C C . LEU A 1 71 ? 5.52 28.828 6.355 1 96.56 71 LEU A C 1
ATOM 548 O O . LEU A 1 71 ? 5.199 28.156 5.379 1 96.56 71 LEU A O 1
ATOM 552 N N . ASP A 1 72 ? 5.355 28.469 7.621 1 96.94 72 ASP A N 1
ATOM 553 C CA . ASP A 1 72 ? 4.746 27.188 7.93 1 96.94 72 ASP A CA 1
ATOM 554 C C . ASP A 1 72 ? 3.236 27.219 7.703 1 96.94 72 ASP A C 1
ATOM 556 O O . ASP A 1 72 ? 2.604 28.266 7.867 1 96.94 72 ASP A O 1
ATOM 560 N N . PRO A 1 73 ? 2.672 26.047 7.363 1 98.12 73 PRO A N 1
ATOM 561 C CA . PRO A 1 73 ? 1.211 25.969 7.277 1 98.12 73 PRO A CA 1
ATOM 562 C C . PRO A 1 73 ? 0.53 26.188 8.625 1 98.12 73 PRO A C 1
ATOM 564 O O . PRO A 1 73 ? 1.15 25.984 9.672 1 98.12 73 PRO A O 1
ATOM 567 N N . PRO A 1 74 ? -0.711 26.562 8.539 1 97.38 74 PRO A N 1
ATOM 568 C CA . PRO A 1 74 ? -1.468 26.672 9.789 1 97.38 74 PRO A CA 1
ATOM 569 C C . PRO A 1 74 ? -1.633 25.328 10.492 1 97.38 74 PRO A C 1
ATOM 571 O O . PRO A 1 74 ? -1.629 24.281 9.844 1 97.38 74 PRO A O 1
ATOM 574 N N . GLU A 1 75 ? -1.841 25.406 11.75 1 97.25 75 GLU A N 1
ATOM 575 C CA . GLU A 1 75 ? -2.107 24.203 12.516 1 97.25 75 GLU A CA 1
ATOM 576 C C . GLU A 1 75 ? -3.455 23.594 12.141 1 97.25 75 GLU A C 1
ATOM 578 O O . GLU A 1 75 ? -4.418 24.312 11.883 1 97.25 75 GLU A O 1
ATOM 583 N N . THR A 1 76 ? -3.482 22.312 12.203 1 97.38 76 THR A N 1
ATOM 584 C CA . THR A 1 76 ? -4.727 21.609 11.883 1 97.38 76 THR A CA 1
ATOM 585 C C . THR A 1 76 ? -5.57 21.406 13.133 1 97.38 76 THR A C 1
ATOM 587 O O . THR A 1 76 ? -5.043 21.406 14.25 1 97.38 76 THR A O 1
ATOM 590 N N . ASP A 1 77 ? -6.852 21.281 13 1 97.81 77 ASP A N 1
ATOM 591 C CA . ASP A 1 77 ? -7.797 21.047 14.094 1 97.81 77 ASP A CA 1
ATOM 592 C C . ASP A 1 77 ? -7.977 19.562 14.352 1 97.81 77 ASP A C 1
ATOM 594 O O . ASP A 1 77 ? -8.984 18.969 13.961 1 97.81 77 ASP A O 1
ATOM 598 N N . TYR A 1 78 ? -7.113 18.984 15.148 1 97.75 78 TYR A N 1
ATOM 599 C CA . TYR A 1 78 ? -7.055 17.547 15.383 1 97.75 78 TYR A CA 1
ATOM 600 C C . TYR A 1 78 ? -8.367 17.031 15.961 1 97.75 78 TYR A C 1
ATOM 602 O O . TYR A 1 78 ? -8.93 16.047 15.469 1 97.75 78 TYR A O 1
ATOM 610 N N . PRO A 1 79 ? -8.93 17.703 16.984 1 98.12 79 PRO A N 1
ATOM 611 C CA . PRO A 1 79 ? -10.188 17.219 17.547 1 98.12 79 PRO A CA 1
ATOM 612 C C . PRO A 1 79 ? -11.328 17.203 16.531 1 98.12 79 PRO A C 1
ATOM 614 O O . PRO A 1 79 ? -12.102 16.25 16.484 1 98.12 79 PRO A O 1
ATOM 617 N N . ALA A 1 80 ? -11.422 18.203 15.781 1 98.19 80 ALA A N 1
ATOM 618 C CA . ALA A 1 80 ? -12.484 18.281 14.781 1 98.19 80 ALA A CA 1
ATOM 619 C C . ALA A 1 80 ? -12.312 17.188 13.727 1 98.19 80 ALA A C 1
ATOM 621 O O . ALA A 1 80 ? -13.289 16.578 13.281 1 98.19 80 ALA A O 1
ATOM 622 N N . ILE A 1 81 ? -11.094 17 13.289 1 98.5 81 ILE A N 1
ATOM 623 C CA . ILE A 1 81 ? -10.781 15.961 12.312 1 98.5 81 ILE A CA 1
ATOM 624 C C . ILE A 1 81 ? -11.172 14.594 12.875 1 98.5 81 ILE A C 1
ATOM 626 O O . ILE A 1 81 ? -11.828 13.797 12.203 1 98.5 81 ILE A O 1
ATOM 630 N N . ARG A 1 82 ? -10.805 14.336 14.094 1 98.5 82 ARG A N 1
ATOM 631 C CA . ARG A 1 82 ? -11.086 13.062 14.742 1 98.5 82 ARG A CA 1
ATOM 632 C C . ARG A 1 82 ? -12.594 12.797 14.797 1 98.5 82 ARG A C 1
ATOM 634 O O . ARG A 1 82 ? -13.047 11.688 14.5 1 98.5 82 ARG A O 1
ATOM 641 N N . GLU A 1 83 ? -13.336 13.812 15.203 1 97.88 83 GLU A N 1
ATOM 642 C CA . GLU A 1 83 ? -14.781 13.672 15.289 1 97.88 83 GLU A CA 1
ATOM 643 C C . GLU A 1 83 ? -15.391 13.336 13.93 1 97.88 83 GLU A C 1
ATOM 645 O O . GLU A 1 83 ? -16.281 12.484 13.836 1 97.88 83 GLU A O 1
ATOM 650 N N . THR A 1 84 ? -14.914 14.039 12.953 1 97.81 84 THR A N 1
ATOM 651 C CA . THR A 1 84 ? -15.406 13.805 11.602 1 97.81 84 THR A CA 1
ATOM 652 C C . THR A 1 84 ? -15.102 12.383 11.148 1 97.81 84 THR A C 1
ATOM 654 O O . THR A 1 84 ? -15.977 11.695 10.609 1 97.81 84 THR A O 1
ATOM 657 N N . ILE A 1 85 ? -13.938 11.898 11.414 1 98.25 85 ILE A N 1
ATOM 658 C CA . ILE A 1 85 ? -13.492 10.578 10.961 1 98.25 85 ILE A CA 1
ATOM 659 C C . ILE A 1 85 ? -14.25 9.492 11.719 1 98.25 85 ILE A C 1
ATOM 661 O O . ILE A 1 85 ? -14.656 8.484 11.141 1 98.25 85 ILE A O 1
ATOM 665 N N . LYS A 1 86 ? -14.422 9.688 13 1 97.25 86 LYS A N 1
ATOM 666 C CA . LYS A 1 86 ? -15.148 8.719 13.812 1 97.25 86 LYS A CA 1
ATOM 667 C C . LYS A 1 86 ? -16.562 8.516 13.281 1 97.25 86 LYS A C 1
ATOM 669 O O . LYS A 1 86 ? -17.078 7.398 13.281 1 97.25 86 LYS A O 1
ATOM 674 N N . LYS A 1 87 ? -17.172 9.594 12.875 1 97 87 LYS A N 1
ATOM 675 C CA . LYS A 1 87 ? -18.516 9.516 12.305 1 97 87 LYS A CA 1
ATOM 676 C C . LYS A 1 87 ? -18.5 8.844 10.938 1 97 87 LYS A C 1
ATOM 678 O O . LYS A 1 87 ? -19.391 8.07 10.602 1 97 87 LYS A O 1
ATOM 683 N N . ARG A 1 88 ? -17.5 9.148 10.148 1 97.44 88 ARG A N 1
ATOM 684 C CA . ARG A 1 88 ? -17.391 8.664 8.773 1 97.44 88 ARG A CA 1
ATOM 685 C C . ARG A 1 88 ? -17.047 7.18 8.742 1 97.44 88 ARG A C 1
ATOM 687 O O . ARG A 1 88 ? -17.516 6.453 7.859 1 97.44 88 ARG A O 1
ATOM 694 N N . PHE A 1 89 ? -16.266 6.742 9.695 1 97.81 89 PHE A N 1
ATOM 695 C CA . PHE A 1 89 ? -15.812 5.355 9.766 1 97.81 89 PHE A CA 1
ATOM 696 C C . PHE A 1 89 ? -16.016 4.797 11.172 1 97.81 89 PHE A C 1
ATOM 698 O O . PHE A 1 89 ? -15.039 4.5 11.867 1 97.81 89 PHE A O 1
ATOM 705 N N . PRO A 1 90 ? -17.219 4.457 11.508 1 96.62 90 PRO A N 1
ATOM 706 C CA . PRO A 1 90 ? -17.547 4.117 12.898 1 96.62 90 PRO A CA 1
ATOM 707 C C . PRO A 1 90 ? -17.078 2.713 13.281 1 96.62 90 PRO A C 1
ATOM 709 O O . PRO A 1 90 ? -17.016 2.379 14.469 1 96.62 90 PRO A O 1
ATOM 712 N N . THR A 1 91 ? -16.703 1.838 12.312 1 96.69 91 THR A N 1
ATOM 713 C CA . THR A 1 91 ? -16.359 0.46 12.641 1 96.69 91 THR A CA 1
ATOM 714 C C . THR A 1 91 ? -14.859 0.335 12.938 1 96.69 91 THR A C 1
ATOM 716 O O . THR A 1 91 ? -14.406 -0.687 13.461 1 96.69 91 THR A O 1
ATOM 719 N N . LEU A 1 92 ? -14.086 1.333 12.523 1 97.06 92 LEU A N 1
ATOM 720 C CA . LEU A 1 92 ? -12.648 1.279 12.758 1 97.06 92 LEU A CA 1
ATOM 721 C C . LEU A 1 92 ? -12.344 1.354 14.25 1 97.06 92 LEU A C 1
ATOM 723 O O . LEU A 1 92 ? -13 2.088 14.984 1 97.06 92 LEU A O 1
ATOM 727 N N . ASP A 1 93 ? -11.352 0.571 14.625 1 94.69 93 ASP A N 1
ATOM 728 C CA . ASP A 1 93 ? -11.039 0.443 16.047 1 94.69 93 ASP A CA 1
ATOM 729 C C . ASP A 1 93 ? -9.555 0.17 16.266 1 94.69 93 ASP A C 1
ATOM 731 O O . ASP A 1 93 ? -8.75 0.312 15.336 1 94.69 93 ASP A O 1
ATOM 735 N N . TRP A 1 94 ? -9.219 -0.166 17.453 1 96.19 94 TRP A N 1
ATOM 736 C CA . TRP A 1 94 ? -7.852 -0.497 17.844 1 96.19 94 TRP A CA 1
ATOM 737 C C . TRP A 1 94 ? -7.383 -1.772 17.156 1 96.19 94 TRP A C 1
ATOM 739 O O . TRP A 1 94 ? -8.195 -2.635 16.812 1 96.19 94 TRP A O 1
ATOM 749 N N . TYR A 1 95 ? -6.094 -1.892 16.938 1 96.38 95 TYR A N 1
ATOM 750 C CA . TYR A 1 95 ? -5.527 -3.094 16.344 1 96.38 95 TYR A CA 1
ATOM 751 C C . TYR A 1 95 ? -4.113 -3.348 16.844 1 96.38 95 TYR A C 1
ATOM 753 O O . TYR A 1 95 ? -3.465 -2.441 17.375 1 96.38 95 TYR A O 1
ATOM 761 N N . ASN A 1 96 ? -3.615 -4.531 16.703 1 95.62 96 ASN A N 1
ATOM 762 C CA . ASN A 1 96 ? -2.357 -4.988 17.281 1 95.62 96 ASN A CA 1
ATOM 763 C C . ASN A 1 96 ? -1.203 -4.859 16.297 1 95.62 96 ASN A C 1
ATOM 765 O O . ASN A 1 96 ? -1.331 -5.246 15.133 1 95.62 96 ASN A O 1
ATOM 769 N N . MET A 1 97 ? -0.076 -4.348 16.797 1 94.75 97 MET A N 1
ATOM 770 C CA . MET A 1 97 ? 1.124 -4.266 15.977 1 94.75 97 MET A CA 1
ATOM 771 C C . MET A 1 97 ? 2.371 -4.586 16.797 1 94.75 97 MET A C 1
ATOM 773 O O . MET A 1 97 ? 2.367 -4.453 18.016 1 94.75 97 MET A O 1
ATOM 777 N N . ALA A 1 98 ? 3.348 -5.062 16.141 1 93.88 98 ALA A N 1
ATOM 778 C CA . ALA A 1 98 ? 4.664 -5.188 16.75 1 93.88 98 ALA A CA 1
ATOM 779 C C . ALA A 1 98 ? 5.355 -3.834 16.859 1 93.88 98 ALA A C 1
ATOM 781 O O . ALA A 1 98 ? 5.262 -3.014 15.938 1 93.88 98 ALA A O 1
ATOM 782 N N . THR A 1 99 ? 6.145 -3.58 17.875 1 91.75 99 THR A N 1
ATOM 783 C CA . THR A 1 99 ? 6.84 -2.312 18.078 1 91.75 99 THR A CA 1
ATOM 784 C C . THR A 1 99 ? 8.039 -2.199 17.141 1 91.75 99 THR A C 1
ATOM 786 O O . THR A 1 99 ? 8.25 -1.157 16.516 1 91.75 99 THR A O 1
ATOM 789 N N . HIS A 1 100 ? 8.859 -3.223 17.094 1 91.81 100 HIS A N 1
ATOM 790 C CA . HIS A 1 100 ? 10.016 -3.27 16.203 1 91.81 100 HIS A CA 1
ATOM 791 C C . HIS A 1 100 ? 9.82 -4.293 15.094 1 91.81 100 HIS A C 1
ATOM 793 O O . HIS A 1 100 ? 10.109 -5.477 15.273 1 91.81 100 HIS A O 1
ATOM 799 N N . ILE A 1 101 ? 9.484 -3.811 13.992 1 94.81 101 ILE A N 1
ATOM 800 C CA . ILE A 1 101 ? 9.086 -4.684 12.891 1 94.81 101 ILE A CA 1
ATOM 801 C C . ILE A 1 101 ? 10.328 -5.277 12.227 1 94.81 101 ILE A C 1
ATOM 803 O O . ILE A 1 101 ? 10.445 -6.5 12.109 1 94.81 101 ILE A O 1
ATOM 807 N N . SER A 1 102 ? 11.312 -4.461 11.836 1 93.75 102 SER A N 1
ATOM 808 C CA . SER A 1 102 ? 12.43 -4.891 11.008 1 93.75 102 SER A CA 1
ATOM 809 C C . SER A 1 102 ? 13.609 -5.332 11.867 1 93.75 102 SER A C 1
ATOM 811 O O . SER A 1 102 ? 14.727 -5.5 11.359 1 93.75 102 SER A O 1
ATOM 813 N N . GLU A 1 103 ? 13.469 -5.52 13.18 1 87.06 103 GLU A N 1
ATOM 814 C CA . GLU A 1 103 ? 14.516 -6.004 14.086 1 87.06 103 GLU A CA 1
ATOM 815 C C . GLU A 1 103 ? 14.156 -7.371 14.656 1 87.06 103 GLU A C 1
ATOM 817 O O . GLU A 1 103 ? 13.852 -7.492 15.844 1 87.06 103 GLU A O 1
ATOM 822 N N . PRO A 1 104 ? 14.305 -8.305 13.875 1 71.56 104 PRO A N 1
ATOM 823 C CA . PRO A 1 104 ? 13.805 -9.633 14.25 1 71.56 104 PRO A CA 1
ATOM 824 C C . PRO A 1 104 ? 14.508 -10.195 15.484 1 71.56 104 PRO A C 1
ATOM 826 O O . PRO A 1 104 ? 13.938 -11.008 16.219 1 71.56 104 PRO A O 1
ATOM 829 N N . ASN A 1 105 ? 15.703 -9.914 15.719 1 68.75 105 ASN A N 1
ATOM 830 C CA . ASN A 1 105 ? 16.453 -10.477 16.828 1 68.75 105 ASN A CA 1
ATOM 831 C C . ASN A 1 105 ? 16.297 -9.633 18.094 1 68.75 105 ASN A C 1
ATOM 833 O O . ASN A 1 105 ? 16.812 -10 19.156 1 68.75 105 ASN A O 1
ATOM 837 N N . GLY A 1 106 ? 15.562 -8.688 17.922 1 65.44 106 GLY A N 1
ATOM 838 C CA . GLY A 1 106 ? 15.477 -7.852 19.109 1 65.44 106 GLY A CA 1
ATOM 839 C C . GLY A 1 106 ? 14.234 -8.117 19.938 1 65.44 106 GLY A C 1
ATOM 840 O O . GLY A 1 106 ? 13.367 -8.891 19.547 1 65.44 106 GLY A O 1
ATOM 841 N N . GLU A 1 107 ? 14.344 -7.676 21.047 1 78.5 107 GLU A N 1
ATOM 842 C CA . GLU A 1 107 ? 13.172 -7.695 21.906 1 78.5 107 GLU A CA 1
ATOM 843 C C . GLU A 1 107 ? 12.047 -6.836 21.328 1 78.5 107 GLU A C 1
ATOM 845 O O . GLU A 1 107 ? 12.281 -5.703 20.906 1 78.5 107 GLU A O 1
ATOM 850 N N . THR A 1 108 ? 11.047 -7.48 20.828 1 83.25 108 THR A N 1
ATOM 851 C CA . THR A 1 108 ? 9.867 -6.754 20.359 1 83.25 108 THR A CA 1
ATOM 852 C C . THR A 1 108 ? 8.664 -7.047 21.25 1 83.25 108 THR A C 1
ATOM 854 O O . THR A 1 108 ? 8.656 -8.031 21.984 1 83.25 108 THR A O 1
ATOM 857 N N . LYS A 1 109 ? 7.848 -6.051 21.297 1 90.38 109 LYS A N 1
ATOM 858 C CA . LYS A 1 109 ? 6.602 -6.16 22.062 1 90.38 109 LYS A CA 1
ATOM 859 C C . LYS A 1 109 ? 5.398 -5.801 21.188 1 90.38 109 LYS A C 1
ATOM 861 O O . LYS A 1 109 ? 5.555 -5.234 20.109 1 90.38 109 LYS A O 1
ATOM 866 N N . LEU A 1 110 ? 4.312 -6.266 21.703 1 91.75 110 LEU A N 1
ATOM 867 C CA . LEU A 1 110 ? 3.059 -5.875 21.062 1 91.75 110 LEU A CA 1
ATOM 868 C C . LEU A 1 110 ? 2.586 -4.52 21.578 1 91.75 110 LEU A C 1
ATOM 870 O O . LEU A 1 110 ? 2.816 -4.18 22.75 1 91.75 110 LEU A O 1
ATOM 874 N N . PHE A 1 111 ? 1.949 -3.801 20.688 1 91.25 111 PHE A N 1
ATOM 875 C CA . PHE A 1 111 ? 1.27 -2.588 21.125 1 91.25 111 PHE A CA 1
ATOM 876 C C . PHE A 1 111 ? -0.009 -2.365 20.328 1 91.25 111 PHE A C 1
ATOM 878 O O . PHE A 1 111 ? -0.21 -2.988 19.281 1 91.25 111 PHE A O 1
ATOM 885 N N . LEU A 1 112 ? -0.854 -1.547 20.922 1 94.5 112 LEU A N 1
ATOM 886 C CA . LEU A 1 112 ? -2.125 -1.219 20.297 1 94.5 112 LEU A CA 1
ATOM 887 C C . LEU A 1 112 ? -2.029 0.103 19.531 1 94.5 112 LEU A C 1
ATOM 889 O O . LEU A 1 112 ? -1.428 1.062 20.031 1 94.5 112 LEU A O 1
ATOM 893 N N . ARG A 1 113 ? -2.576 0.065 18.375 1 96 113 ARG A N 1
ATOM 894 C CA . ARG A 1 113 ? -2.734 1.285 17.594 1 96 113 ARG A CA 1
ATOM 895 C C . ARG A 1 113 ? -4.211 1.61 17.375 1 96 113 ARG A C 1
ATOM 897 O O . ARG A 1 113 ? -5.051 0.709 17.344 1 96 113 ARG A O 1
ATOM 904 N N . ASP A 1 114 ? -4.465 2.881 17.234 1 97.25 114 ASP A N 1
ATOM 905 C CA . ASP A 1 114 ? -5.82 3.361 17 1 97.25 114 ASP A CA 1
ATOM 906 C C . ASP A 1 114 ? -5.988 3.818 15.547 1 97.25 114 ASP A C 1
ATOM 908 O O . ASP A 1 114 ? -5.379 4.809 15.133 1 97.25 114 ASP A O 1
ATOM 912 N N . ALA A 1 115 ? -6.867 3.105 14.844 1 98.38 115 ALA A N 1
ATOM 913 C CA . ALA A 1 115 ? -7.07 3.381 13.422 1 98.38 115 ALA A CA 1
ATOM 914 C C . ALA A 1 115 ? -7.562 4.809 13.203 1 98.38 115 ALA A C 1
ATOM 916 O O . ALA A 1 115 ? -7.211 5.449 12.211 1 98.38 115 ALA A O 1
ATOM 917 N N . ILE A 1 116 ? -8.375 5.328 14.047 1 98.56 116 ILE A N 1
ATOM 918 C CA . ILE A 1 116 ? -8.891 6.688 13.938 1 98.56 116 ILE A CA 1
ATOM 919 C C . ILE A 1 116 ? -7.75 7.688 14.102 1 98.56 116 ILE A C 1
ATOM 921 O O . ILE A 1 116 ? -7.613 8.617 13.305 1 98.56 116 ILE A O 1
ATOM 925 N N . ASP A 1 117 ? -6.922 7.453 15.078 1 98.31 117 ASP A N 1
ATOM 926 C CA . ASP A 1 117 ? -5.777 8.328 15.281 1 98.31 117 ASP A CA 1
ATOM 927 C C . ASP A 1 117 ? -4.848 8.312 14.062 1 98.31 117 ASP A C 1
ATOM 929 O O . ASP A 1 117 ? -4.285 9.344 13.695 1 98.31 117 ASP A O 1
ATOM 933 N N . ASP A 1 118 ? -4.68 7.102 13.516 1 98.69 118 ASP A N 1
ATOM 934 C CA . ASP A 1 118 ? -3.844 6.996 12.328 1 98.69 118 ASP A CA 1
ATOM 935 C C . ASP A 1 118 ? -4.418 7.828 11.18 1 98.69 118 ASP A C 1
ATOM 937 O O . ASP A 1 118 ? -3.682 8.531 10.484 1 98.69 118 ASP A O 1
ATOM 941 N N . LEU A 1 119 ? -5.719 7.754 10.992 1 98.88 119 LEU A N 1
ATOM 942 C CA . LEU A 1 119 ? -6.352 8.555 9.953 1 98.88 119 LEU A CA 1
ATOM 943 C C . LEU A 1 119 ? -6.219 10.047 10.258 1 98.88 119 LEU A C 1
ATOM 945 O O . LEU A 1 119 ? -6.004 10.852 9.344 1 98.88 119 LEU A O 1
ATOM 949 N N . VAL A 1 120 ? -6.344 10.453 11.484 1 98.75 120 VAL A N 1
ATOM 950 C CA . VAL A 1 120 ? -6.215 11.859 11.875 1 98.75 120 VAL A CA 1
ATOM 951 C C . VAL A 1 120 ? -4.812 12.359 11.547 1 98.75 120 VAL A C 1
ATOM 953 O O . VAL A 1 120 ? -4.652 13.461 11.008 1 98.75 120 VAL A O 1
ATOM 956 N N . ASP A 1 121 ? -3.812 11.547 11.828 1 98.69 121 ASP A N 1
ATOM 957 C CA . ASP A 1 121 ? -2.432 11.914 11.523 1 98.69 121 ASP A CA 1
ATOM 958 C C . ASP A 1 121 ? -2.232 12.117 10.023 1 98.69 121 ASP A C 1
ATOM 960 O O . ASP A 1 121 ? -1.613 13.102 9.609 1 98.69 121 ASP A O 1
ATOM 964 N N . ILE A 1 122 ? -2.736 11.219 9.266 1 98.94 122 ILE A N 1
ATOM 965 C CA . ILE A 1 122 ? -2.596 11.297 7.812 1 98.94 122 ILE A CA 1
ATOM 966 C C . ILE A 1 122 ? -3.299 12.547 7.293 1 98.94 122 ILE A C 1
ATOM 968 O O . ILE A 1 122 ? -2.717 13.328 6.539 1 98.94 122 ILE A O 1
ATOM 972 N N . VAL A 1 123 ? -4.527 12.789 7.707 1 98.88 123 VAL A N 1
ATOM 973 C CA . VAL A 1 123 ? -5.32 13.93 7.266 1 98.88 123 VAL A CA 1
ATOM 974 C C . VAL A 1 123 ? -4.602 15.227 7.641 1 98.88 123 VAL A C 1
ATOM 976 O O . VAL A 1 123 ? -4.477 16.141 6.816 1 98.88 123 VAL A O 1
ATOM 979 N N . SER A 1 124 ? -4.137 15.289 8.844 1 98.75 124 SER A N 1
ATOM 980 C CA . SER A 1 124 ? -3.465 16.5 9.32 1 98.75 124 SER A CA 1
ATOM 981 C C . SER A 1 124 ? -2.244 16.828 8.469 1 98.75 124 SER A C 1
ATOM 983 O O . SER A 1 124 ? -2.074 17.969 8.031 1 98.75 124 SER A O 1
ATOM 985 N N . ASP A 1 125 ? -1.418 15.836 8.219 1 98.69 125 ASP A N 1
ATOM 986 C CA . ASP A 1 125 ? -0.236 16.047 7.383 1 98.69 125 ASP A CA 1
ATOM 987 C C . ASP A 1 125 ? -0.626 16.453 5.969 1 98.69 125 ASP A C 1
ATOM 989 O O . ASP A 1 125 ? -0.046 17.391 5.41 1 98.69 125 ASP A O 1
ATOM 993 N N . LEU A 1 126 ? -1.623 15.812 5.441 1 98.88 126 LEU A N 1
ATOM 994 C CA . LEU A 1 126 ? -1.981 16.047 4.047 1 98.88 126 LEU A CA 1
ATOM 995 C C . LEU A 1 126 ? -2.658 17.406 3.885 1 98.88 126 LEU A C 1
ATOM 997 O O . LEU A 1 126 ? -2.504 18.062 2.854 1 98.88 126 LEU A O 1
ATOM 1001 N N . GLN A 1 127 ? -3.354 17.891 4.871 1 98.81 127 GLN A N 1
ATOM 1002 C CA . GLN A 1 127 ? -3.9 19.25 4.832 1 98.81 127 GLN A CA 1
ATOM 1003 C C . GLN A 1 127 ? -2.785 20.281 4.758 1 98.81 127 GLN A C 1
ATOM 1005 O O . GLN A 1 127 ? -2.895 21.266 4.02 1 98.81 127 GLN A O 1
ATOM 1010 N N . LYS A 1 128 ? -1.774 20.062 5.504 1 98.75 128 LYS A N 1
ATOM 1011 C CA . LYS A 1 128 ? -0.631 20.969 5.469 1 98.75 128 LYS A CA 1
ATOM 1012 C C . LYS A 1 128 ? 0.053 20.938 4.105 1 98.75 128 LYS A C 1
ATOM 1014 O O . LYS A 1 128 ? 0.481 21.984 3.598 1 98.75 128 LYS A O 1
ATOM 1019 N N . ILE A 1 129 ? 0.18 19.797 3.553 1 98.75 129 ILE A N 1
ATOM 1020 C CA . ILE A 1 129 ? 0.798 19.672 2.238 1 98.75 129 ILE A CA 1
ATOM 1021 C C . ILE A 1 129 ? -0.084 20.328 1.183 1 98.75 129 ILE A C 1
ATOM 1023 O O . ILE A 1 129 ? 0.416 21.016 0.285 1 98.75 129 ILE A O 1
ATOM 1027 N N . SER A 1 130 ? -1.402 20.109 1.299 1 98.56 130 SER A N 1
ATOM 1028 C CA . SER A 1 130 ? -2.338 20.781 0.399 1 98.56 130 SER A CA 1
ATOM 1029 C C . SER A 1 130 ? -2.191 22.297 0.474 1 98.56 130 SER A C 1
ATOM 1031 O O . SER A 1 130 ? -2.203 22.969 -0.554 1 98.56 130 SER A O 1
ATOM 1033 N N . TRP A 1 131 ? -2.018 22.828 1.619 1 98.56 131 TRP A N 1
ATOM 1034 C CA . TRP A 1 131 ? -1.783 24.25 1.808 1 98.56 131 TRP A CA 1
ATOM 1035 C C . TRP A 1 131 ? -0.517 24.688 1.084 1 98.56 131 TRP A C 1
ATOM 1037 O O . TRP A 1 131 ? -0.498 25.75 0.445 1 98.56 131 TRP A O 1
ATOM 1047 N N . ARG A 1 132 ? 0.521 23.891 1.171 1 98.5 132 ARG A N 1
ATOM 1048 C CA . ARG A 1 132 ? 1.791 24.25 0.545 1 98.5 132 ARG A CA 1
ATOM 1049 C C . ARG A 1 132 ? 1.66 24.281 -0.974 1 98.5 132 ARG A C 1
ATOM 1051 O O . ARG A 1 132 ? 2.264 25.141 -1.632 1 98.5 132 ARG A O 1
ATOM 1058 N N . PHE A 1 133 ? 0.883 23.344 -1.515 1 98.38 133 PHE A N 1
ATOM 1059 C CA . PHE A 1 133 ? 0.672 23.359 -2.957 1 98.38 133 PHE A CA 1
ATOM 1060 C C . PHE A 1 133 ? 0.026 24.672 -3.393 1 98.38 133 PHE A C 1
ATOM 1062 O O . PHE A 1 133 ? 0.24 25.141 -4.516 1 98.38 133 PHE A O 1
ATOM 1069 N N . GLU A 1 134 ? -0.656 25.344 -2.508 1 97.94 134 GLU A N 1
ATOM 1070 C CA . GLU A 1 134 ? -1.379 26.562 -2.824 1 97.94 134 GLU A CA 1
ATOM 1071 C C . GLU A 1 134 ? -0.56 27.797 -2.457 1 97.94 134 GLU A C 1
ATOM 1073 O O . GLU A 1 134 ? -0.731 28.859 -3.053 1 97.94 134 GLU A O 1
ATOM 1078 N N . ASN A 1 135 ? 0.402 27.672 -1.563 1 98.19 135 ASN A N 1
ATOM 1079 C CA . ASN A 1 135 ? 0.934 28.891 -0.947 1 98.19 135 ASN A CA 1
ATOM 1080 C C . ASN A 1 135 ? 2.451 28.969 -1.088 1 98.19 135 ASN A C 1
ATOM 1082 O O . ASN A 1 135 ? 3.055 30 -0.774 1 98.19 135 ASN A O 1
ATOM 1086 N N . THR A 1 136 ? 3.072 27.875 -1.559 1 98 136 THR A N 1
ATOM 1087 C CA . THR A 1 136 ? 4.52 27.891 -1.749 1 98 136 THR A CA 1
ATOM 1088 C C . THR A 1 136 ? 4.875 27.516 -3.186 1 98 136 THR A C 1
ATOM 1090 O O . THR A 1 136 ? 4.496 28.219 -4.125 1 98 136 THR A O 1
ATOM 1093 N N . SER A 1 137 ? 5.605 26.391 -3.527 1 97.75 137 SER A N 1
ATOM 1094 C CA . SER A 1 137 ? 5.898 25.875 -4.863 1 97.75 137 SER A CA 1
ATOM 1095 C C . SER A 1 137 ? 5.594 24.391 -4.969 1 97.75 137 SER A C 1
ATOM 1097 O O . SER A 1 137 ? 5.516 23.688 -3.955 1 97.75 137 SER A O 1
ATOM 1099 N N . GLU A 1 138 ? 5.352 23.953 -6.176 1 97.31 138 GLU A N 1
ATOM 1100 C CA . GLU A 1 138 ? 5.086 22.531 -6.395 1 97.31 138 GLU A CA 1
ATOM 1101 C C . GLU A 1 138 ? 6.238 21.672 -5.895 1 97.31 138 GLU A C 1
ATOM 1103 O O . GLU A 1 138 ? 6.023 20.578 -5.383 1 97.31 138 GLU A O 1
ATOM 1108 N N . ASP A 1 139 ? 7.445 22.234 -5.988 1 97.56 139 ASP A N 1
ATOM 1109 C CA . ASP A 1 139 ? 8.609 21.484 -5.527 1 97.56 139 ASP A CA 1
ATOM 1110 C C . ASP A 1 139 ? 8.648 21.406 -4.004 1 97.56 139 ASP A C 1
ATOM 1112 O O . ASP A 1 139 ? 8.938 20.344 -3.436 1 97.56 139 ASP A O 1
ATOM 1116 N N . ASP A 1 140 ? 8.344 22.516 -3.332 1 98.31 140 ASP A N 1
ATOM 1117 C CA . ASP A 1 140 ? 8.297 22.531 -1.872 1 98.31 140 ASP A CA 1
ATOM 1118 C C . ASP A 1 140 ? 7.227 21.578 -1.348 1 98.31 140 ASP A C 1
ATOM 1120 O O . ASP A 1 140 ? 7.484 20.797 -0.437 1 98.31 140 ASP A O 1
ATOM 1124 N N . ALA A 1 141 ? 6.078 21.656 -1.918 1 98.56 141 ALA A N 1
ATOM 1125 C CA . ALA A 1 141 ? 4.961 20.812 -1.503 1 98.56 141 ALA A CA 1
ATOM 1126 C C . ALA A 1 141 ? 5.285 19.344 -1.714 1 98.56 141 ALA A C 1
ATOM 1128 O O . ALA A 1 141 ? 5.047 18.516 -0.831 1 98.56 141 ALA A O 1
ATOM 1129 N N . SER A 1 142 ? 5.875 19.031 -2.859 1 98.25 142 SER A N 1
ATOM 1130 C CA . SER A 1 142 ? 6.23 17.656 -3.174 1 98.25 142 SER A CA 1
ATOM 1131 C C . SER A 1 142 ? 7.293 17.125 -2.217 1 98.25 142 SER A C 1
ATOM 1133 O O . SER A 1 142 ? 7.254 15.961 -1.818 1 98.25 142 SER A O 1
ATOM 1135 N N . TRP A 1 143 ? 8.219 17.969 -1.893 1 97.56 143 TRP A N 1
ATOM 1136 C CA . TRP A 1 143 ? 9.25 17.578 -0.939 1 97.56 143 TRP A CA 1
ATOM 1137 C C . TRP A 1 143 ? 8.641 17.234 0.415 1 97.56 143 TRP A C 1
ATOM 1139 O O . TRP A 1 143 ? 8.961 16.203 1.006 1 97.56 143 TRP A O 1
ATOM 1149 N N . HIS A 1 144 ? 7.75 18.047 0.919 1 98.19 144 HIS A N 1
ATOM 1150 C CA . HIS A 1 144 ? 7.109 17.812 2.205 1 98.19 144 HIS A CA 1
ATOM 1151 C C . HIS A 1 144 ? 6.207 16.578 2.152 1 98.19 144 HIS A C 1
ATOM 1153 O O . HIS A 1 144 ? 6.074 15.852 3.143 1 98.19 144 HIS A O 1
ATOM 1159 N N . PHE A 1 145 ? 5.613 16.391 0.969 1 98.75 145 PHE A N 1
ATOM 1160 C CA . PHE A 1 145 ? 4.809 15.188 0.755 1 98.75 145 PHE A CA 1
ATOM 1161 C C . PHE A 1 145 ? 5.652 13.93 0.933 1 98.75 145 PHE A C 1
ATOM 1163 O O . PHE A 1 145 ? 5.281 13.031 1.686 1 98.75 145 PHE A O 1
ATOM 1170 N N . GLN A 1 146 ? 6.766 13.891 0.324 1 97.94 146 GLN A N 1
ATOM 1171 C CA . GLN A 1 146 ? 7.664 12.75 0.437 1 97.94 146 GLN A CA 1
ATOM 1172 C C . GLN A 1 146 ? 8.25 12.648 1.842 1 97.94 146 GLN A C 1
ATOM 1174 O O . GLN A 1 146 ? 8.375 11.555 2.393 1 97.94 146 GLN A O 1
ATOM 1179 N N . TRP A 1 147 ? 8.641 13.727 2.387 1 97.38 147 TRP A N 1
ATOM 1180 C CA . TRP A 1 147 ? 9.211 13.734 3.73 1 97.38 147 TRP A CA 1
ATOM 1181 C C . TRP A 1 147 ? 8.219 13.164 4.742 1 97.38 147 TRP A C 1
ATOM 1183 O O . TRP A 1 147 ? 8.594 12.383 5.613 1 97.38 147 TRP A O 1
ATOM 1193 N N . GLY A 1 148 ? 6.996 13.664 4.66 1 98.19 148 GLY A N 1
ATOM 1194 C CA . GLY A 1 148 ? 5.961 13.133 5.539 1 98.19 148 GLY A CA 1
ATOM 1195 C C . GLY A 1 148 ? 5.723 11.641 5.344 1 98.19 148 GLY A C 1
ATOM 1196 O O . GLY A 1 148 ? 5.488 10.914 6.312 1 98.19 148 GLY A O 1
ATOM 1197 N N . TYR A 1 149 ? 5.754 11.172 4.121 1 98.5 149 TYR A N 1
ATOM 1198 C CA . TYR A 1 149 ? 5.625 9.742 3.855 1 98.5 149 TYR A CA 1
ATOM 1199 C C . TYR A 1 149 ? 6.723 8.953 4.562 1 98.5 149 TYR A C 1
ATOM 1201 O O . TYR A 1 149 ? 6.457 7.922 5.18 1 98.5 149 TYR A O 1
ATOM 1209 N N . MET A 1 150 ? 7.902 9.484 4.527 1 96.88 150 MET A N 1
ATOM 1210 C CA . MET A 1 150 ? 9.062 8.797 5.086 1 96.88 150 MET A CA 1
ATOM 1211 C C . MET A 1 150 ? 9.016 8.812 6.613 1 96.88 150 MET A C 1
ATOM 1213 O O . MET A 1 150 ? 9.461 7.859 7.258 1 96.88 150 MET A O 1
ATOM 1217 N N . ASN A 1 151 ? 8.367 9.797 7.207 1 95.62 151 ASN A N 1
ATOM 1218 C CA . ASN A 1 151 ? 8.625 10.023 8.625 1 95.62 151 ASN A CA 1
ATOM 1219 C C . ASN A 1 151 ? 7.336 9.953 9.445 1 95.62 151 ASN A C 1
ATOM 1221 O O . ASN A 1 151 ? 7.375 9.641 10.641 1 95.62 151 ASN A O 1
ATOM 1225 N N . THR A 1 152 ? 6.188 10.281 8.875 1 96.81 152 THR A N 1
ATOM 1226 C CA . THR A 1 152 ? 5.008 10.43 9.719 1 96.81 152 THR A CA 1
ATOM 1227 C C . THR A 1 152 ? 3.803 9.734 9.086 1 96.81 152 THR A C 1
ATOM 1229 O O . THR A 1 152 ? 3.566 8.547 9.328 1 96.81 152 THR A O 1
ATOM 1232 N N . TRP A 1 153 ? 3.184 10.422 8.023 1 98.56 153 TRP A N 1
ATOM 1233 C CA . TRP A 1 153 ? 1.901 9.914 7.547 1 98.56 153 TRP A CA 1
ATOM 1234 C C . TRP A 1 153 ? 2.082 8.609 6.785 1 98.56 153 TRP A C 1
ATOM 1236 O O . TRP A 1 153 ? 1.168 7.781 6.73 1 98.56 153 TRP A O 1
ATOM 1246 N N . GLY A 1 154 ? 3.229 8.406 6.176 1 98.56 154 GLY A N 1
ATOM 1247 C CA . GLY A 1 154 ? 3.471 7.156 5.477 1 98.56 154 GLY A CA 1
ATOM 1248 C C . GLY A 1 154 ? 3.457 5.949 6.395 1 98.56 154 GLY A C 1
ATOM 1249 O O . GLY A 1 154 ? 2.963 4.883 6.02 1 98.56 154 GLY A O 1
ATOM 1250 N N . ARG A 1 155 ? 4.02 6.137 7.555 1 97.25 155 ARG A N 1
ATOM 1251 C CA . ARG A 1 155 ? 4.012 5.039 8.516 1 97.25 155 ARG A CA 1
ATOM 1252 C C . ARG A 1 155 ? 2.59 4.711 8.961 1 97.25 155 ARG A C 1
ATOM 1254 O O . ARG A 1 155 ? 2.203 3.541 9.008 1 97.25 155 ARG A O 1
ATOM 1261 N N . ALA A 1 156 ? 1.857 5.746 9.305 1 98.62 156 ALA A N 1
ATOM 1262 C CA . ALA A 1 156 ? 0.456 5.535 9.664 1 98.62 156 ALA A CA 1
ATOM 1263 C C . ALA A 1 156 ? -0.302 4.852 8.531 1 98.62 156 ALA A C 1
ATOM 1265 O O . ALA A 1 156 ? -1.118 3.959 8.766 1 98.62 156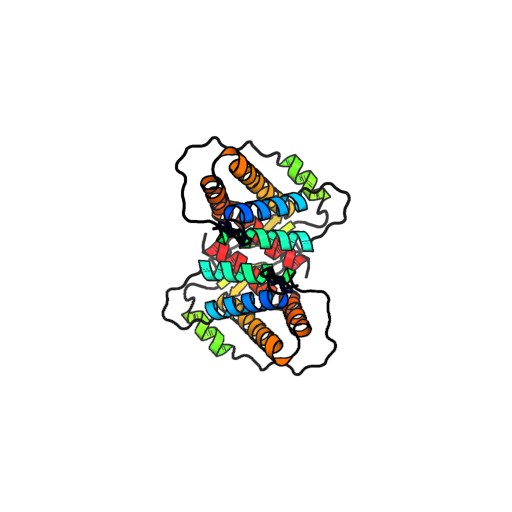 ALA A O 1
ATOM 1266 N N . LEU A 1 157 ? -0.032 5.285 7.344 1 98.88 157 LEU A N 1
ATOM 1267 C CA . LEU A 1 157 ? -0.665 4.719 6.16 1 98.88 157 LEU A CA 1
ATOM 1268 C C . LEU A 1 157 ? -0.365 3.227 6.043 1 98.88 157 LEU A C 1
ATOM 1270 O O . LEU A 1 157 ? -1.269 2.426 5.793 1 98.88 157 LEU A O 1
ATOM 1274 N N . ARG A 1 158 ? 0.844 2.826 6.211 1 98.69 158 ARG A N 1
ATOM 1275 C CA . ARG A 1 158 ? 1.251 1.431 6.086 1 98.69 158 ARG A CA 1
ATOM 1276 C C . ARG A 1 158 ? 0.585 0.566 7.148 1 98.69 158 ARG A C 1
ATOM 1278 O O . ARG A 1 158 ? 0.108 -0.532 6.855 1 98.69 158 ARG A O 1
ATOM 1285 N N . PHE A 1 159 ? 0.543 1.068 8.336 1 98.38 159 PHE A N 1
ATOM 1286 C CA . PHE A 1 159 ? -0.158 0.357 9.398 1 98.38 159 PHE A CA 1
ATOM 1287 C C . PHE A 1 159 ? -1.627 0.163 9.039 1 98.38 159 PHE A C 1
ATOM 1289 O O . PHE A 1 159 ? -2.16 -0.942 9.156 1 98.38 159 PHE A O 1
ATOM 1296 N N . LEU A 1 160 ? -2.238 1.203 8.617 1 98.69 160 LEU A N 1
ATOM 1297 C CA . LEU A 1 160 ? -3.664 1.164 8.305 1 98.69 160 LEU A CA 1
ATOM 1298 C C . LEU A 1 160 ? -3.947 0.201 7.16 1 98.69 160 LEU A C 1
ATOM 1300 O O . LEU A 1 160 ? -4.961 -0.504 7.172 1 98.69 160 LEU A O 1
ATOM 1304 N N . GLN A 1 161 ? -3.061 0.247 6.184 1 98.69 161 GLN A N 1
ATOM 1305 C CA . GLN A 1 161 ? -3.256 -0.641 5.039 1 98.69 161 GLN A CA 1
ATOM 1306 C C . GLN A 1 161 ? -3.273 -2.104 5.477 1 98.69 161 GLN A C 1
ATOM 1308 O O . GLN A 1 161 ? -4.109 -2.883 5.016 1 98.69 161 GLN A O 1
ATOM 1313 N N . LEU A 1 162 ? -2.361 -2.459 6.324 1 98.44 162 LEU A N 1
ATOM 1314 C CA . LEU A 1 162 ? -2.32 -3.826 6.824 1 98.44 162 LEU A CA 1
ATOM 1315 C C . LEU A 1 162 ? -3.551 -4.133 7.672 1 98.44 162 LEU A C 1
ATOM 1317 O O . LEU A 1 162 ? -4.199 -5.164 7.48 1 98.44 162 LEU A O 1
ATOM 1321 N N . TYR A 1 163 ? -3.898 -3.232 8.555 1 98.06 163 TYR A N 1
ATOM 1322 C CA . TYR A 1 163 ? -5.062 -3.385 9.422 1 98.06 163 TYR A CA 1
ATOM 1323 C C . TYR A 1 163 ? -6.336 -3.557 8.602 1 98.06 163 TYR A C 1
ATOM 1325 O O . TYR A 1 163 ? -7.102 -4.496 8.82 1 98.06 163 TYR A O 1
ATOM 1333 N N . LEU A 1 164 ? -6.527 -2.668 7.68 1 98.31 164 LEU A N 1
ATOM 1334 C CA . LEU A 1 164 ? -7.762 -2.668 6.902 1 98.31 164 LEU A CA 1
ATOM 1335 C C . LEU A 1 164 ? -7.863 -3.93 6.051 1 98.31 164 LEU A C 1
ATOM 1337 O O . LEU A 1 164 ? -8.961 -4.457 5.848 1 98.31 164 LEU A O 1
ATOM 1341 N N . HIS A 1 165 ? -6.754 -4.375 5.516 1 97.94 165 HIS A N 1
ATOM 1342 C CA . HIS A 1 165 ? -6.77 -5.625 4.762 1 97.94 165 HIS A CA 1
ATOM 1343 C C . HIS A 1 165 ? -7.203 -6.793 5.641 1 97.94 165 HIS A C 1
ATOM 1345 O O . HIS A 1 165 ? -8.062 -7.586 5.25 1 97.94 165 HIS A O 1
ATOM 1351 N N . ASP A 1 166 ? -6.605 -6.852 6.789 1 96 166 ASP A N 1
ATOM 1352 C CA . ASP A 1 166 ? -6.922 -7.918 7.73 1 96 166 ASP A CA 1
ATOM 1353 C C . ASP A 1 166 ? -8.367 -7.816 8.211 1 96 166 ASP A C 1
ATOM 1355 O O . ASP A 1 166 ? -9.039 -8.828 8.391 1 96 166 ASP A O 1
ATOM 1359 N N . PHE A 1 167 ? -8.773 -6.625 8.461 1 94.75 167 PHE A N 1
ATOM 1360 C CA . PHE A 1 167 ? -10.102 -6.34 8.992 1 94.75 167 PHE A CA 1
ATOM 1361 C C . PHE A 1 167 ? -11.18 -6.652 7.961 1 94.75 167 PHE A C 1
ATOM 1363 O O . PHE A 1 167 ? -12.227 -7.211 8.297 1 94.75 167 PHE A O 1
ATOM 1370 N N . TRP A 1 168 ? -10.938 -6.285 6.734 1 90.81 168 TRP A N 1
ATOM 1371 C CA . TRP A 1 168 ? -11.938 -6.367 5.684 1 90.81 168 TRP A CA 1
ATOM 1372 C C . TRP A 1 168 ? -12.023 -7.781 5.121 1 90.81 168 TRP A C 1
ATOM 1374 O O . TRP A 1 168 ? -13.117 -8.273 4.812 1 90.81 168 TRP A O 1
ATOM 1384 N N . TRP A 1 169 ? -10.906 -8.43 4.938 1 88.62 169 TRP A N 1
ATOM 1385 C CA . TRP A 1 169 ? -10.875 -9.766 4.348 1 88.62 169 TRP A CA 1
ATOM 1386 C C . TRP A 1 169 ? -10.43 -10.805 5.371 1 88.62 169 TRP A C 1
ATOM 1388 O O . TRP A 1 169 ? -10.805 -11.977 5.285 1 88.62 169 TRP A O 1
ATOM 1398 N N . MET B 1 1 ? -17.438 19.375 -59.969 1 23.67 1 MET B N 1
ATOM 1399 C CA . MET B 1 1 ? -17.828 19.359 -58.562 1 23.67 1 MET B CA 1
ATOM 1400 C C . MET B 1 1 ? -16.953 18.406 -57.75 1 23.67 1 MET B C 1
ATOM 1402 O O . MET B 1 1 ? -17.062 17.188 -57.906 1 23.67 1 MET B O 1
ATOM 1406 N N . ALA B 1 2 ? -15.68 18.859 -57.469 1 29.86 2 ALA B N 1
ATOM 1407 C CA . ALA B 1 2 ? -14.641 18.047 -56.844 1 29.86 2 ALA B CA 1
ATOM 1408 C C . ALA B 1 2 ? -15.023 17.688 -55.406 1 29.86 2 ALA B C 1
ATOM 1410 O O . ALA B 1 2 ? -15.406 18.562 -54.625 1 29.86 2 ALA B O 1
ATOM 1411 N N . ALA B 1 3 ? -15.484 16.453 -55.156 1 32.62 3 ALA B N 1
ATOM 1412 C CA . ALA B 1 3 ? -15.812 15.898 -53.875 1 32.62 3 ALA B CA 1
ATOM 1413 C C . ALA B 1 3 ? -14.641 16.031 -52.906 1 32.62 3 ALA B C 1
ATOM 1415 O O . ALA B 1 3 ? -13.555 15.531 -53.156 1 32.62 3 ALA B O 1
ATOM 1416 N N . THR B 1 4 ? -14.469 17.172 -52.25 1 30.77 4 THR B N 1
ATOM 1417 C CA . THR B 1 4 ? -13.5 17.344 -51.188 1 30.77 4 THR B CA 1
ATOM 1418 C C . THR B 1 4 ? -13.68 16.25 -50.125 1 30.77 4 THR B C 1
ATOM 1420 O O . THR B 1 4 ? -14.711 16.203 -49.438 1 30.77 4 THR B O 1
ATOM 1423 N N . ARG B 1 5 ? -13.141 15.008 -50.344 1 30.95 5 ARG B N 1
ATOM 1424 C CA . ARG B 1 5 ? -13.102 13.969 -49.344 1 30.95 5 ARG B CA 1
ATOM 1425 C C . ARG B 1 5 ? -12.508 14.5 -48.031 1 30.95 5 ARG B C 1
ATOM 1427 O O . ARG B 1 5 ? -11.375 14.984 -48 1 30.95 5 ARG B O 1
ATOM 1434 N N . SER B 1 6 ? -13.336 15.078 -47.156 1 30.61 6 SER B N 1
ATOM 1435 C CA . SER B 1 6 ? -12.945 15.43 -45.812 1 30.61 6 SER B CA 1
ATOM 1436 C C . SER B 1 6 ? -12.227 14.266 -45.125 1 30.61 6 SER B C 1
ATOM 1438 O O . SER B 1 6 ? -12.789 13.172 -45 1 30.61 6 SER B O 1
ATOM 1440 N N . ILE B 1 7 ? -10.891 14.164 -45.219 1 31.88 7 ILE B N 1
ATOM 1441 C CA . ILE B 1 7 ? -10.07 13.266 -44.406 1 31.88 7 ILE B CA 1
ATOM 1442 C C . ILE B 1 7 ? -10.398 13.469 -42.938 1 31.88 7 ILE B C 1
ATOM 1444 O O . ILE B 1 7 ? -10.148 14.539 -42.375 1 31.88 7 ILE B O 1
ATOM 1448 N N . THR B 1 8 ? -11.539 12.914 -42.469 1 33.06 8 THR B N 1
ATOM 1449 C CA . THR B 1 8 ? -11.766 12.828 -41.031 1 33.06 8 THR B CA 1
ATOM 1450 C C . THR B 1 8 ? -10.523 12.305 -40.312 1 33.06 8 THR B C 1
ATOM 1452 O O . THR B 1 8 ? -10.023 11.227 -40.625 1 33.06 8 THR B O 1
ATOM 1455 N N . THR B 1 9 ? -9.602 13.148 -39.938 1 35.12 9 THR B N 1
ATOM 1456 C CA . THR B 1 9 ? -8.5 12.758 -39.062 1 35.12 9 THR B CA 1
ATOM 1457 C C . THR B 1 9 ? -9.023 11.961 -37.844 1 35.12 9 THR B C 1
ATOM 1459 O O . THR B 1 9 ? -9.875 12.438 -37.094 1 35.12 9 THR B O 1
ATOM 1462 N N . PRO B 1 10 ? -8.977 10.617 -37.906 1 30.72 10 PRO B N 1
ATOM 1463 C CA . PRO B 1 10 ? -9.352 9.938 -36.656 1 30.72 10 PRO B CA 1
ATOM 1464 C C . PRO B 1 10 ? -8.68 10.547 -35.438 1 30.72 10 PRO B C 1
ATOM 1466 O O . PRO B 1 10 ? -7.461 10.734 -35.438 1 30.72 10 PRO B O 1
ATOM 1469 N N . ASN B 1 11 ? -9.188 11.625 -34.844 1 35.97 11 ASN B N 1
ATOM 1470 C CA . ASN B 1 11 ? -8.781 11.969 -33.5 1 35.97 11 ASN B CA 1
ATOM 1471 C C . ASN B 1 11 ? -8.531 10.719 -32.656 1 35.97 11 ASN B C 1
ATOM 1473 O O . ASN B 1 11 ? -9.477 10.047 -32.219 1 35.97 11 ASN B O 1
ATOM 1477 N N . GLN B 1 12 ? -7.574 9.914 -33.031 1 32.69 12 GLN B N 1
ATOM 1478 C CA . GLN B 1 12 ? -7.172 8.797 -32.188 1 32.69 12 GLN B CA 1
ATOM 1479 C C . GLN B 1 12 ? -7.082 9.211 -30.734 1 32.69 12 GLN B C 1
ATOM 1481 O O . GLN B 1 12 ? -6.145 9.906 -30.344 1 32.69 12 GLN B O 1
ATOM 1486 N N . ALA B 1 13 ? -8.023 9.664 -30.141 1 38.25 13 ALA B N 1
ATOM 1487 C CA . ALA B 1 13 ? -8.062 9.734 -28.688 1 38.25 13 ALA B CA 1
ATOM 1488 C C . ALA B 1 13 ? -7.238 8.617 -28.062 1 38.25 13 ALA B C 1
ATOM 1490 O O . ALA B 1 13 ? -7.488 7.434 -28.312 1 38.25 13 ALA B O 1
ATOM 1491 N N . MET B 1 14 ? -6 8.797 -27.953 1 41 14 MET B N 1
ATOM 1492 C CA . MET B 1 14 ? -5.168 7.785 -27.312 1 41 14 MET B CA 1
ATOM 1493 C C . MET B 1 14 ? -5.902 7.148 -26.141 1 41 14 MET B C 1
ATOM 1495 O O . MET B 1 14 ? -6.156 7.809 -25.125 1 41 14 MET B O 1
ATOM 1499 N N . ALA B 1 15 ? -6.852 6.391 -26.234 1 54.75 15 ALA B N 1
ATOM 1500 C CA . ALA B 1 15 ? -7.77 5.656 -25.375 1 54.75 15 ALA B CA 1
ATOM 1501 C C . ALA B 1 15 ? -7.023 5 -24.219 1 54.75 15 ALA B C 1
ATOM 1503 O O . ALA B 1 15 ? -5.969 4.395 -24.422 1 54.75 15 ALA B O 1
ATOM 1504 N N . SER B 1 16 ? -7.141 5.621 -22.969 1 74.31 16 SER B N 1
ATOM 1505 C CA . SER B 1 16 ? -6.652 4.977 -21.766 1 74.31 16 SER B CA 1
ATOM 1506 C C . SER B 1 16 ? -6.758 3.459 -21.859 1 74.31 16 SER B C 1
ATOM 1508 O O . SER B 1 16 ? -7.695 2.936 -22.469 1 74.31 16 SER B O 1
ATOM 1510 N N . LYS B 1 17 ? -5.574 2.779 -21.672 1 84.25 17 LYS B N 1
ATOM 1511 C CA . LYS B 1 17 ? -5.531 1.319 -21.719 1 84.25 17 LYS B CA 1
ATOM 1512 C C . LYS B 1 17 ? -6.691 0.71 -20.938 1 84.25 17 LYS B C 1
ATOM 1514 O O . LYS B 1 17 ? -7.062 1.211 -19.875 1 84.25 17 LYS B O 1
ATOM 1519 N N . PRO B 1 18 ? -7.152 -0.379 -21.562 1 92.44 18 PRO B N 1
ATOM 1520 C CA . PRO B 1 18 ? -8.188 -1.093 -20.812 1 92.44 18 PRO B CA 1
ATOM 1521 C C . PRO B 1 18 ? -7.699 -1.541 -19.438 1 92.44 18 PRO B C 1
ATOM 1523 O O . PRO B 1 18 ? -6.504 -1.761 -19.234 1 92.44 18 PRO B O 1
ATOM 1526 N N . ALA B 1 19 ? -8.633 -1.686 -18.516 1 95 19 ALA B N 1
ATOM 1527 C CA . ALA B 1 19 ? -8.352 -2.025 -17.125 1 95 19 ALA B CA 1
ATOM 1528 C C . ALA B 1 19 ? -7.516 -3.299 -17.031 1 95 19 ALA B C 1
ATOM 1530 O O . ALA B 1 19 ? -6.539 -3.355 -16.281 1 95 19 ALA B O 1
ATOM 1531 N N . HIS B 1 20 ? -7.867 -4.324 -17.828 1 95.94 20 HIS B N 1
ATOM 1532 C CA . HIS B 1 20 ? -7.172 -5.602 -17.734 1 95.94 20 HIS B CA 1
ATOM 1533 C C . HIS B 1 20 ? -5.734 -5.484 -18.234 1 95.94 20 HIS B C 1
ATOM 1535 O O . HIS B 1 20 ? -4.84 -6.16 -17.719 1 95.94 20 HIS B O 1
ATOM 1541 N N . ILE B 1 21 ? -5.477 -4.641 -19.156 1 97.44 21 ILE B N 1
ATOM 1542 C CA . ILE B 1 21 ? -4.121 -4.422 -19.656 1 97.44 21 ILE B CA 1
ATOM 1543 C C . ILE B 1 21 ? -3.285 -3.727 -18.578 1 97.44 21 ILE B C 1
ATOM 1545 O O . ILE B 1 21 ? -2.102 -4.031 -18.406 1 97.44 21 ILE B O 1
ATOM 1549 N N . LYS B 1 22 ? -3.867 -2.771 -17.859 1 97.81 22 LYS B N 1
ATOM 1550 C CA . LYS B 1 22 ? -3.166 -2.094 -16.766 1 97.81 22 LYS B CA 1
ATOM 1551 C C . LYS B 1 22 ? -2.803 -3.072 -15.656 1 97.81 22 LYS B C 1
ATOM 1553 O O . LYS B 1 22 ? -1.721 -2.98 -15.07 1 97.81 22 LYS B O 1
ATOM 1558 N N . ILE B 1 23 ? -3.707 -3.977 -15.375 1 98.69 23 ILE B N 1
ATOM 1559 C CA . ILE B 1 23 ? -3.445 -5.008 -14.375 1 98.69 23 ILE B CA 1
ATOM 1560 C C . ILE B 1 23 ? -2.291 -5.891 -14.836 1 98.69 23 ILE B C 1
ATOM 1562 O O . ILE B 1 23 ? -1.337 -6.121 -14.086 1 98.69 23 ILE B O 1
ATOM 1566 N N . GLN B 1 24 ? -2.354 -6.297 -16.062 1 98.5 24 GLN B N 1
ATOM 1567 C CA . GLN B 1 24 ? -1.298 -7.137 -16.609 1 98.5 24 GLN B CA 1
ATOM 1568 C C . GLN B 1 24 ? 0.049 -6.422 -16.578 1 98.5 24 GLN B C 1
ATOM 1570 O O . GLN B 1 24 ? 1.077 -7.031 -16.281 1 98.5 24 GLN B O 1
ATOM 1575 N N . THR B 1 25 ? 0.001 -5.207 -16.922 1 98.44 25 THR B N 1
ATOM 1576 C CA . THR B 1 25 ? 1.221 -4.406 -16.922 1 98.44 25 THR B CA 1
ATOM 1577 C C . THR B 1 25 ? 1.832 -4.336 -15.531 1 98.44 25 THR B C 1
ATOM 1579 O O . THR B 1 25 ? 3.047 -4.465 -15.367 1 98.44 25 THR B O 1
ATOM 1582 N N . ALA B 1 26 ? 1.019 -4.109 -14.539 1 98.69 26 ALA B N 1
ATOM 1583 C CA . ALA B 1 26 ? 1.507 -4.055 -13.156 1 98.69 26 ALA B CA 1
ATOM 1584 C C . ALA B 1 26 ? 2.129 -5.387 -12.742 1 98.69 26 ALA B C 1
ATOM 1586 O O . ALA B 1 26 ? 3.178 -5.41 -12.102 1 98.69 26 ALA B O 1
ATOM 1587 N N . ILE B 1 27 ? 1.491 -6.457 -13.141 1 98.88 27 ILE B N 1
ATOM 1588 C CA . ILE B 1 27 ? 1.983 -7.793 -12.836 1 98.88 27 ILE B CA 1
ATOM 1589 C C . ILE B 1 27 ? 3.334 -8.016 -13.508 1 98.88 27 ILE B C 1
ATOM 1591 O O . ILE B 1 27 ? 4.297 -8.438 -12.859 1 98.88 27 ILE B O 1
ATOM 1595 N N . ASP B 1 28 ? 3.381 -7.68 -14.766 1 98.56 28 ASP B N 1
ATOM 1596 C CA . ASP B 1 28 ? 4.605 -7.867 -15.539 1 98.56 28 ASP B CA 1
ATOM 1597 C C . ASP B 1 28 ? 5.742 -7.016 -14.977 1 98.56 28 ASP B C 1
ATOM 1599 O O . ASP B 1 28 ? 6.891 -7.465 -14.906 1 98.56 28 ASP B O 1
ATOM 1603 N N . HIS B 1 29 ? 5.395 -5.867 -14.633 1 98.5 29 HIS B N 1
ATOM 1604 C CA . HIS B 1 29 ? 6.387 -4.965 -14.055 1 98.5 29 HIS B CA 1
ATOM 1605 C C . HIS B 1 29 ? 6.969 -5.535 -12.766 1 98.5 29 HIS B C 1
ATOM 1607 O O . HIS B 1 29 ? 8.188 -5.582 -12.602 1 98.5 29 HIS B O 1
ATOM 1613 N N . PHE B 1 30 ? 6.109 -5.977 -11.883 1 98.81 30 PHE B N 1
ATOM 1614 C CA . PHE B 1 30 ? 6.555 -6.539 -10.617 1 98.81 30 PHE B CA 1
ATOM 1615 C C . PHE B 1 30 ? 7.434 -7.762 -10.852 1 98.81 30 PHE B C 1
ATOM 1617 O O . PHE B 1 30 ? 8.523 -7.871 -10.273 1 98.81 30 PHE B O 1
ATOM 1624 N N . LEU B 1 31 ? 6.965 -8.672 -11.695 1 98.75 31 LEU B N 1
ATOM 1625 C CA . LEU B 1 31 ? 7.703 -9.906 -11.961 1 98.75 31 LEU B CA 1
ATOM 1626 C C . LEU B 1 31 ? 9.062 -9.602 -12.586 1 98.75 31 LEU B C 1
ATOM 1628 O O . LEU B 1 31 ? 10.055 -10.242 -12.25 1 98.75 31 LEU B O 1
ATOM 1632 N N . SER B 1 32 ? 9.117 -8.594 -13.453 1 97.94 32 SER B N 1
ATOM 1633 C CA . SER B 1 32 ? 10.375 -8.234 -14.102 1 97.94 32 SER B CA 1
ATOM 1634 C C . SER B 1 32 ? 11.375 -7.684 -13.094 1 97.94 32 SER B C 1
ATOM 1636 O O . SER B 1 32 ? 12.586 -7.875 -13.242 1 97.94 32 SER B O 1
ATOM 1638 N N . ILE B 1 33 ? 10.906 -7.031 -12.094 1 97.62 33 ILE B N 1
ATOM 1639 C CA . ILE B 1 33 ? 11.773 -6.453 -11.07 1 97.62 33 ILE B CA 1
ATOM 1640 C C . ILE B 1 33 ? 12.289 -7.555 -10.148 1 97.62 33 ILE B C 1
ATOM 1642 O O . ILE B 1 33 ? 13.492 -7.648 -9.891 1 97.62 33 ILE B O 1
ATOM 1646 N N . VAL B 1 34 ? 11.422 -8.398 -9.688 1 98.19 34 VAL B N 1
ATOM 1647 C CA . VAL B 1 34 ? 11.727 -9.336 -8.617 1 98.19 34 VAL B CA 1
ATOM 1648 C C . VAL B 1 34 ? 12.523 -10.516 -9.172 1 98.19 34 VAL B C 1
ATOM 1650 O O . VAL B 1 34 ? 13.398 -11.055 -8.492 1 98.19 34 VAL B O 1
ATOM 1653 N N . LEU B 1 35 ? 12.312 -10.852 -10.445 1 97.31 35 LEU B N 1
ATOM 1654 C CA . LEU B 1 35 ? 12.945 -12.031 -11.016 1 97.31 35 LEU B CA 1
ATOM 1655 C C . LEU B 1 35 ? 14.102 -11.633 -11.93 1 97.31 35 LEU B C 1
ATOM 1657 O O . LEU B 1 35 ? 14.641 -12.477 -12.656 1 97.31 35 LEU B O 1
ATOM 1661 N N . ASN B 1 36 ? 14.391 -10.336 -11.883 1 93.81 36 ASN B N 1
ATOM 1662 C CA . ASN B 1 36 ? 15.523 -9.875 -12.68 1 93.81 36 ASN B CA 1
ATOM 1663 C C . ASN B 1 36 ? 16.812 -10.57 -12.266 1 93.81 36 ASN B C 1
ATOM 1665 O O . ASN B 1 36 ? 17.188 -10.562 -11.094 1 93.81 36 ASN B O 1
ATOM 1669 N N . GLN B 1 37 ? 17.516 -11.172 -13.227 1 89.69 37 GLN B N 1
ATOM 1670 C CA . GLN B 1 37 ? 18.719 -11.938 -12.906 1 89.69 37 GLN B CA 1
ATOM 1671 C C . GLN B 1 37 ? 19.969 -11.203 -13.352 1 89.69 37 GLN B C 1
ATOM 1673 O O . GLN B 1 37 ? 21.078 -11.727 -13.219 1 89.69 37 GLN B O 1
ATOM 1678 N N . GLU B 1 38 ? 19.734 -10.078 -13.789 1 88.06 38 GLU B N 1
ATOM 1679 C CA . GLU B 1 38 ? 20.906 -9.281 -14.125 1 88.06 38 GLU B CA 1
ATOM 1680 C C . GLU B 1 38 ? 21.688 -8.883 -12.875 1 88.06 38 GLU B C 1
ATOM 1682 O O . GLU B 1 38 ? 21.125 -8.805 -11.781 1 88.06 38 GLU B O 1
ATOM 1687 N N . ASP B 1 39 ? 22.922 -8.719 -13.086 1 84.88 39 ASP B N 1
ATOM 1688 C CA . ASP B 1 39 ? 23.766 -8.336 -11.969 1 84.88 39 ASP B CA 1
ATOM 1689 C C . ASP B 1 39 ? 23.625 -6.848 -11.656 1 84.88 39 ASP B C 1
ATOM 1691 O O . ASP B 1 39 ? 24.469 -6.043 -12.07 1 84.88 39 ASP B O 1
ATOM 1695 N N . LYS B 1 40 ? 22.625 -6.551 -11.078 1 86.75 40 LYS B N 1
ATOM 1696 C CA . LYS B 1 40 ? 22.375 -5.176 -10.648 1 86.75 40 LYS B CA 1
ATOM 1697 C C . LYS B 1 40 ? 22.188 -5.102 -9.133 1 86.75 40 LYS B C 1
ATOM 1699 O O . LYS B 1 40 ? 21.734 -6.059 -8.508 1 86.75 40 LYS B O 1
ATOM 1704 N N . PRO B 1 41 ? 22.594 -3.973 -8.594 1 91 41 PRO B N 1
ATOM 1705 C CA . PRO B 1 41 ? 22.406 -3.818 -7.152 1 91 41 PRO B CA 1
ATOM 1706 C C . PRO B 1 41 ? 20.938 -3.846 -6.742 1 91 41 PRO B C 1
ATOM 1708 O O . PRO B 1 41 ? 20.062 -3.484 -7.535 1 91 41 PRO B O 1
ATOM 1711 N N . GLU B 1 42 ? 20.703 -4.297 -5.617 1 92.44 42 GLU B N 1
ATOM 1712 C CA . GLU B 1 42 ? 19.375 -4.277 -5.004 1 92.44 42 GLU B CA 1
ATOM 1713 C C . GLU B 1 42 ? 18.781 -2.871 -5.027 1 92.44 42 GLU B C 1
ATOM 1715 O O . GLU B 1 42 ? 19.469 -1.891 -4.762 1 92.44 42 GLU B O 1
ATOM 1720 N N . ASP B 1 43 ? 17.578 -2.797 -5.441 1 93.69 43 ASP B N 1
ATOM 1721 C CA . ASP B 1 43 ? 16.812 -1.547 -5.422 1 93.69 43 ASP B CA 1
ATOM 1722 C C . ASP B 1 43 ? 15.492 -1.719 -4.691 1 93.69 43 ASP B C 1
ATOM 1724 O O . ASP B 1 43 ? 14.477 -2.068 -5.309 1 93.69 43 ASP B O 1
ATOM 1728 N N . LEU B 1 44 ? 15.539 -1.366 -3.428 1 96.5 44 LEU B N 1
ATOM 1729 C CA . LEU B 1 44 ? 14.336 -1.549 -2.617 1 96.5 44 LEU B CA 1
ATOM 1730 C C . LEU B 1 44 ? 13.273 -0.518 -2.979 1 96.5 44 LEU B C 1
ATOM 1732 O O . LEU B 1 44 ? 12.078 -0.775 -2.832 1 96.5 44 LEU B O 1
ATOM 1736 N N . GLY B 1 45 ? 13.719 0.668 -3.443 1 95.44 45 GLY B N 1
ATOM 1737 C CA . GLY B 1 45 ? 12.766 1.679 -3.871 1 95.44 45 GLY B CA 1
ATOM 1738 C C . GLY B 1 45 ? 11.867 1.213 -5 1 95.44 45 GLY B C 1
ATOM 1739 O O . GLY B 1 45 ? 10.656 1.417 -4.961 1 95.44 45 GLY B O 1
ATOM 1740 N N . ILE B 1 46 ? 12.484 0.613 -5.988 1 96.31 46 ILE B N 1
ATOM 1741 C CA . ILE B 1 46 ? 11.719 0.127 -7.133 1 96.31 46 ILE B CA 1
ATOM 1742 C C . ILE B 1 46 ? 10.82 -1.027 -6.699 1 96.31 46 ILE B C 1
ATOM 1744 O O . ILE B 1 46 ? 9.703 -1.169 -7.199 1 96.31 46 ILE B O 1
ATOM 1748 N N . LEU B 1 47 ? 11.297 -1.875 -5.785 1 98.19 47 LEU B N 1
ATOM 1749 C CA . LEU B 1 47 ? 10.469 -2.949 -5.246 1 98.19 47 LEU B CA 1
ATOM 1750 C C . LEU B 1 47 ? 9.242 -2.389 -4.535 1 98.19 47 LEU B C 1
ATOM 1752 O O . LEU B 1 47 ? 8.117 -2.811 -4.801 1 98.19 47 LEU B O 1
ATOM 1756 N N . MET B 1 48 ? 9.484 -1.418 -3.672 1 98.12 48 MET B N 1
ATOM 1757 C CA . MET B 1 48 ? 8.391 -0.812 -2.92 1 98.12 48 MET B CA 1
ATOM 1758 C C . MET B 1 48 ? 7.367 -0.179 -3.857 1 98.12 48 MET B C 1
ATOM 1760 O O . MET B 1 48 ? 6.16 -0.352 -3.676 1 98.12 48 MET B O 1
ATOM 1764 N N . SER B 1 49 ? 7.824 0.504 -4.875 1 97.31 49 SER B N 1
ATOM 1765 C CA . SER B 1 49 ? 6.926 1.144 -5.828 1 97.31 49 SER B CA 1
ATOM 1766 C C . SER B 1 49 ? 6.125 0.109 -6.613 1 97.31 49 SER B C 1
ATOM 1768 O O . SER B 1 49 ? 4.953 0.329 -6.93 1 97.31 49 SER B O 1
ATOM 1770 N N . SER B 1 50 ? 6.754 -0.975 -6.969 1 98.44 50 SER B N 1
ATOM 1771 C CA . SER B 1 50 ? 6.055 -2.002 -7.73 1 98.44 50 SER B CA 1
ATOM 1772 C C . SER B 1 50 ? 4.992 -2.693 -6.883 1 98.44 50 SER B C 1
ATOM 1774 O O . SER B 1 50 ? 3.941 -3.084 -7.395 1 98.44 50 SER B O 1
ATOM 1776 N N . LEU B 1 51 ? 5.285 -2.893 -5.602 1 98.88 51 LEU B N 1
ATOM 1777 C CA . LEU B 1 51 ? 4.281 -3.43 -4.688 1 98.88 51 LEU B CA 1
ATOM 1778 C C . LEU B 1 51 ? 3.086 -2.486 -4.578 1 98.88 51 LEU B C 1
ATOM 1780 O O . LEU B 1 51 ? 1.936 -2.932 -4.594 1 98.88 51 LEU B O 1
ATOM 1784 N N . ASP B 1 52 ? 3.346 -1.218 -4.484 1 98.75 52 ASP B N 1
ATOM 1785 C CA . ASP B 1 52 ? 2.275 -0.229 -4.414 1 98.75 52 ASP B CA 1
ATOM 1786 C C . ASP B 1 52 ? 1.452 -0.213 -5.699 1 98.75 52 ASP B C 1
ATOM 1788 O O . ASP B 1 52 ? 0.229 -0.068 -5.656 1 98.75 52 ASP B O 1
ATOM 1792 N N . GLU B 1 53 ? 2.135 -0.345 -6.781 1 98.56 53 GLU B N 1
ATOM 1793 C CA . GLU B 1 53 ? 1.445 -0.396 -8.07 1 98.56 53 GLU B CA 1
ATOM 1794 C C . GLU B 1 53 ? 0.5 -1.591 -8.141 1 98.56 53 GLU B C 1
ATOM 1796 O O . GLU B 1 53 ? -0.639 -1.461 -8.594 1 98.56 53 GLU B O 1
ATOM 1801 N N . LEU B 1 54 ? 0.975 -2.67 -7.727 1 98.69 54 LEU B N 1
ATOM 1802 C CA . LEU B 1 54 ? 0.167 -3.885 -7.727 1 98.69 54 LEU B CA 1
ATOM 1803 C C . LEU B 1 54 ? -1.087 -3.705 -6.879 1 98.69 54 LEU B C 1
ATOM 1805 O O . LEU B 1 54 ? -2.197 -3.977 -7.34 1 98.69 54 LEU B O 1
ATOM 1809 N N . ALA B 1 55 ? -0.89 -3.223 -5.68 1 98.62 55 ALA B N 1
ATOM 1810 C CA . ALA B 1 55 ? -2.016 -3.027 -4.77 1 98.62 55 ALA B CA 1
ATOM 1811 C C . ALA B 1 55 ? -3.033 -2.055 -5.359 1 98.62 55 ALA B C 1
ATOM 1813 O O . ALA B 1 55 ? -4.238 -2.307 -5.316 1 98.62 55 ALA B O 1
ATOM 1814 N N . TYR B 1 56 ? -2.525 -1.025 -5.906 1 98 56 TYR B N 1
ATOM 1815 C CA . TYR B 1 56 ? -3.41 -0.001 -6.449 1 98 56 TYR B CA 1
ATOM 1816 C C . TYR B 1 56 ? -4.176 -0.525 -7.66 1 98 56 TYR B C 1
ATOM 1818 O O . TYR B 1 56 ? -5.309 -0.109 -7.91 1 98 56 TYR B O 1
ATOM 1826 N N . SER B 1 57 ? -3.605 -1.463 -8.398 1 98.31 5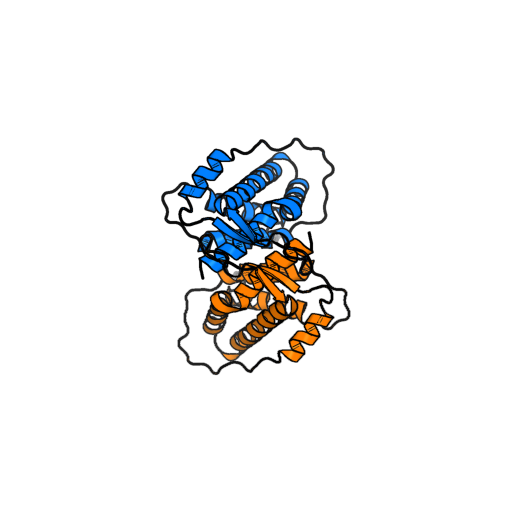7 SER B N 1
ATOM 1827 C CA . SER B 1 57 ? -4.207 -1.954 -9.633 1 98.31 57 SER B CA 1
ATOM 1828 C C . SER B 1 57 ? -5.398 -2.865 -9.344 1 98.31 57 SER B C 1
ATOM 1830 O O . SER B 1 57 ? -6.203 -3.146 -10.234 1 98.31 57 SER B O 1
ATOM 1832 N N . VAL B 1 58 ? -5.527 -3.301 -8.133 1 97.94 58 VAL B N 1
ATOM 1833 C CA . VAL B 1 58 ? -6.629 -4.195 -7.777 1 97.94 58 VAL B CA 1
ATOM 1834 C C . VAL B 1 58 ? -7.961 -3.471 -7.957 1 97.94 58 VAL B C 1
ATOM 1836 O O . VAL B 1 58 ? -8.969 -4.094 -8.289 1 97.94 58 VAL B O 1
ATOM 1839 N N . ARG B 1 59 ? -7.98 -2.139 -7.848 1 96.31 59 ARG B N 1
ATOM 1840 C CA . ARG B 1 59 ? -9.188 -1.327 -7.973 1 96.31 59 ARG B CA 1
ATOM 1841 C C . ARG B 1 59 ? -9.773 -1.427 -9.375 1 96.31 59 ARG B C 1
ATOM 1843 O O . ARG B 1 59 ? -10.922 -1.048 -9.602 1 96.31 59 ARG B O 1
ATOM 1850 N N . LEU B 1 60 ? -8.953 -1.909 -10.297 1 97 60 LEU B N 1
ATOM 1851 C CA . LEU B 1 60 ? -9.328 -1.9 -11.703 1 97 60 LEU B CA 1
ATOM 1852 C C . LEU B 1 60 ? -10.141 -3.143 -12.062 1 97 60 LEU B C 1
ATOM 1854 O O . LEU B 1 60 ? -10.688 -3.236 -13.164 1 97 60 LEU B O 1
ATOM 1858 N N . VAL B 1 61 ? -10.188 -4.055 -11.094 1 97.19 61 VAL B N 1
ATOM 1859 C CA . VAL B 1 61 ? -10.914 -5.289 -11.375 1 97.19 61 VAL B CA 1
ATOM 1860 C C . VAL B 1 61 ? -12.414 -5.008 -11.445 1 97.19 61 VAL B C 1
ATOM 1862 O O . VAL B 1 61 ? -12.969 -4.367 -10.547 1 97.19 61 VAL B O 1
ATOM 1865 N N . GLY B 1 62 ? -13.016 -5.43 -12.492 1 93.88 62 GLY B N 1
ATOM 1866 C CA . GLY B 1 62 ? -14.445 -5.258 -12.68 1 93.88 62 GLY B CA 1
ATOM 1867 C C . GLY B 1 62 ? -15.266 -6.344 -12.016 1 93.88 62 GLY B C 1
ATOM 1868 O O . GLY B 1 62 ? -14.727 -7.207 -11.32 1 93.88 62 GLY B O 1
ATOM 1869 N N . ASP B 1 63 ? -16.516 -6.332 -12.234 1 92 63 ASP B N 1
ATOM 1870 C CA . ASP B 1 63 ? -17.453 -7.219 -11.562 1 92 63 ASP B CA 1
ATOM 1871 C C . ASP B 1 63 ? -17.828 -8.406 -12.453 1 92 63 ASP B C 1
ATOM 1873 O O . ASP B 1 63 ? -18.656 -9.234 -12.078 1 92 63 ASP B O 1
ATOM 1877 N N . GLU B 1 64 ? -17.188 -8.523 -13.523 1 91.5 64 GLU B N 1
ATOM 1878 C CA . GLU B 1 64 ? -17.547 -9.602 -14.445 1 91.5 64 GLU B CA 1
ATOM 1879 C C . GLU B 1 64 ? -16.969 -10.938 -13.977 1 91.5 64 GLU B C 1
ATOM 1881 O O . GLU B 1 64 ? -15.844 -11 -13.492 1 91.5 64 GLU B O 1
ATOM 1886 N N . PHE B 1 65 ? -17.844 -11.93 -14.109 1 92.12 65 PHE B N 1
ATOM 1887 C CA . PHE B 1 65 ? -17.438 -13.281 -13.758 1 92.12 65 PHE B CA 1
ATOM 1888 C C . PHE B 1 65 ? -17.562 -14.219 -14.953 1 92.12 65 PHE B C 1
ATOM 1890 O O . PHE B 1 65 ? -18.609 -14.289 -15.578 1 92.12 65 PHE B O 1
ATOM 1897 N N . ASP B 1 66 ? -16.5 -14.836 -15.281 1 96 66 ASP B N 1
ATOM 1898 C CA . ASP B 1 66 ? -16.469 -15.844 -16.328 1 96 66 ASP B CA 1
ATOM 1899 C C . ASP B 1 66 ? -16.703 -17.234 -15.766 1 96 66 ASP B C 1
ATOM 1901 O O . ASP B 1 66 ? -15.836 -17.781 -15.062 1 96 66 ASP B O 1
ATOM 1905 N N . GLU B 1 67 ? -17.719 -17.875 -16.156 1 95.69 67 GLU B N 1
ATOM 1906 C CA . GLU B 1 67 ? -18.141 -19.156 -15.57 1 95.69 67 GLU B CA 1
ATOM 1907 C C . GLU B 1 67 ? -17.484 -20.328 -16.266 1 95.69 67 GLU B C 1
ATOM 1909 O O . GLU B 1 67 ? -17.672 -21.484 -15.867 1 95.69 67 GLU B O 1
ATOM 1914 N N . THR B 1 68 ? -16.703 -20.047 -17.25 1 97.5 68 THR B N 1
ATOM 1915 C CA . THR B 1 68 ? -16.047 -21.125 -17.984 1 97.5 68 THR B CA 1
ATOM 1916 C C . THR B 1 68 ? -15.102 -21.906 -17.078 1 97.5 68 THR B C 1
ATOM 1918 O O . THR B 1 68 ? -14.375 -21.312 -16.281 1 97.5 68 THR B O 1
ATOM 1921 N N . ASP B 1 69 ? -15.117 -23.109 -17.172 1 96.06 69 ASP B N 1
ATOM 1922 C CA . ASP B 1 69 ? -14.211 -23.969 -16.422 1 96.06 69 ASP B CA 1
ATOM 1923 C C . ASP B 1 69 ? -12.883 -24.156 -17.156 1 96.06 69 ASP B C 1
ATOM 1925 O O . ASP B 1 69 ? -12.797 -24.938 -18.109 1 96.06 69 ASP B O 1
ATOM 1929 N N . TYR B 1 70 ? -11.969 -23.469 -16.719 1 97.44 70 TYR B N 1
ATOM 1930 C CA . TYR B 1 70 ? -10.664 -23.547 -17.359 1 97.44 70 TYR B CA 1
ATOM 1931 C C . TYR B 1 70 ? -9.758 -24.547 -16.641 1 97.44 70 TYR B C 1
ATOM 1933 O O . TYR B 1 70 ? -9.977 -24.844 -15.461 1 97.44 70 TYR B O 1
ATOM 1941 N N . LEU B 1 71 ? -8.734 -25.031 -17.375 1 96.5 71 LEU B N 1
ATOM 1942 C CA . LEU B 1 71 ? -7.66 -25.781 -16.734 1 96.5 71 LEU B CA 1
ATOM 1943 C C . LEU B 1 71 ? -6.898 -24.906 -15.758 1 96.5 71 LEU B C 1
ATOM 1945 O O . LEU B 1 71 ? -6.793 -23.688 -15.953 1 96.5 71 LEU B O 1
ATOM 1949 N N . ASP B 1 72 ? -6.34 -25.578 -14.758 1 96.88 72 ASP B N 1
ATOM 1950 C CA . ASP B 1 72 ? -5.508 -24.859 -13.797 1 96.88 72 ASP B CA 1
ATOM 1951 C C . ASP B 1 72 ? -4.145 -24.516 -14.398 1 96.88 72 ASP B C 1
ATOM 1953 O O . ASP B 1 72 ? -3.633 -25.25 -15.25 1 96.88 72 ASP B O 1
ATOM 1957 N N . PRO B 1 73 ? -3.547 -23.406 -13.914 1 98.06 73 PRO B N 1
ATOM 1958 C CA . PRO B 1 73 ? -2.178 -23.094 -14.336 1 98.06 73 PRO B CA 1
ATOM 1959 C C . PRO B 1 73 ? -1.165 -24.125 -13.852 1 98.06 73 PRO B C 1
ATOM 1961 O O . PRO B 1 73 ? -1.422 -24.844 -12.883 1 98.06 73 PRO B O 1
ATOM 1964 N N . PRO B 1 74 ? -0.056 -24.156 -14.562 1 97.31 74 PRO B N 1
ATOM 1965 C CA . PRO B 1 74 ? 1.012 -25.031 -14.086 1 97.31 74 PRO B CA 1
ATOM 1966 C C . PRO B 1 74 ? 1.544 -24.625 -12.711 1 97.31 74 PRO B C 1
ATOM 1968 O O . PRO B 1 74 ? 1.484 -23.453 -12.344 1 97.31 74 PRO B O 1
ATOM 1971 N N . GLU B 1 75 ? 2.086 -25.594 -12.055 1 97.12 75 GLU B N 1
ATOM 1972 C CA . GLU B 1 75 ? 2.715 -25.312 -10.766 1 97.12 75 GLU B CA 1
ATOM 1973 C C . GLU B 1 75 ? 3.965 -24.453 -10.938 1 97.12 75 GLU B C 1
ATOM 1975 O O . GLU B 1 75 ? 4.711 -24.609 -11.898 1 97.12 75 GLU B O 1
ATOM 1980 N N . THR B 1 76 ? 4.164 -23.625 -9.961 1 97.12 76 THR B N 1
ATOM 1981 C CA . THR B 1 76 ? 5.34 -22.766 -10 1 97.12 76 THR B CA 1
ATOM 1982 C C . THR B 1 76 ? 6.527 -23.453 -9.328 1 97.12 76 THR B C 1
ATOM 1984 O O . THR B 1 76 ? 6.352 -24.328 -8.484 1 97.12 76 THR B O 1
ATOM 1987 N N . ASP B 1 77 ? 7.723 -23.094 -9.688 1 97.75 77 ASP B N 1
ATOM 1988 C CA . ASP B 1 77 ? 8.961 -23.609 -9.117 1 97.75 77 ASP B CA 1
ATOM 1989 C C . ASP B 1 77 ? 9.406 -22.781 -7.914 1 97.75 77 ASP B C 1
ATOM 1991 O O . ASP B 1 77 ? 10.32 -21.969 -8.023 1 97.75 77 ASP B O 1
ATOM 1995 N N . TYR B 1 78 ? 8.875 -23.109 -6.754 1 97.62 78 TYR B N 1
ATOM 1996 C CA . TYR B 1 78 ? 9.07 -22.312 -5.539 1 97.62 78 TYR B CA 1
ATOM 1997 C C . TYR B 1 78 ? 10.547 -22.234 -5.184 1 97.62 78 TYR B C 1
ATOM 1999 O O . TYR B 1 78 ? 11.07 -21.141 -4.934 1 97.62 78 TYR B O 1
ATOM 2007 N N . PRO B 1 79 ? 11.297 -23.344 -5.203 1 98.06 79 PRO B N 1
ATOM 2008 C CA . PRO B 1 79 ? 12.719 -23.281 -4.855 1 98.06 79 PRO B CA 1
ATOM 2009 C C . PRO B 1 79 ? 13.508 -22.375 -5.801 1 98.06 79 PRO B C 1
ATOM 2011 O O . PRO B 1 79 ? 14.359 -21.594 -5.352 1 98.06 79 PRO B O 1
ATOM 2014 N N . ALA B 1 80 ? 13.258 -22.484 -7.023 1 98.12 80 ALA B N 1
ATOM 2015 C CA . ALA B 1 80 ? 13.969 -21.656 -7.996 1 98.12 80 ALA B CA 1
ATOM 2016 C C . ALA B 1 80 ? 13.641 -20.172 -7.809 1 98.12 80 ALA B C 1
ATOM 2018 O O . ALA B 1 80 ? 14.523 -19.312 -7.918 1 98.12 80 ALA B O 1
ATOM 2019 N N . ILE B 1 81 ? 12.375 -19.891 -7.59 1 98.44 81 ILE B N 1
ATOM 2020 C CA . ILE B 1 81 ? 11.938 -18.531 -7.34 1 98.44 81 ILE B CA 1
ATOM 2021 C C . ILE B 1 81 ? 12.648 -17.969 -6.102 1 98.44 81 ILE B C 1
ATOM 2023 O O . ILE B 1 81 ? 13.18 -16.859 -6.129 1 98.44 81 ILE B O 1
ATOM 2027 N N . ARG B 1 82 ? 12.68 -18.734 -5.055 1 98.44 82 ARG B N 1
ATOM 2028 C CA . ARG B 1 82 ? 13.297 -18.328 -3.805 1 98.44 82 ARG B CA 1
ATOM 2029 C C . ARG B 1 82 ? 14.773 -17.984 -4.012 1 98.44 82 ARG B C 1
ATOM 2031 O O . ARG B 1 82 ? 15.266 -16.969 -3.512 1 98.44 82 ARG B O 1
ATOM 2038 N N . GLU B 1 83 ? 15.469 -18.859 -4.711 1 97.81 83 GLU B N 1
ATOM 2039 C CA . GLU B 1 83 ? 16.891 -18.641 -4.973 1 97.81 83 GLU B CA 1
ATOM 2040 C C . GLU B 1 83 ? 17.125 -17.344 -5.742 1 97.81 83 GLU B C 1
ATOM 2042 O O . GLU B 1 83 ? 18.047 -16.594 -5.438 1 97.81 83 GLU B O 1
ATOM 2047 N N . THR B 1 84 ? 16.297 -17.172 -6.723 1 97.75 84 THR B N 1
ATOM 2048 C CA . THR B 1 84 ? 16.406 -15.969 -7.535 1 97.75 84 THR B CA 1
ATOM 2049 C C . THR B 1 84 ? 16.172 -14.719 -6.688 1 97.75 84 THR B C 1
ATOM 2051 O O . THR B 1 84 ? 16.938 -13.75 -6.77 1 97.75 84 THR B O 1
ATOM 2054 N N . ILE B 1 85 ? 15.195 -14.742 -5.832 1 98.25 85 ILE B N 1
ATOM 2055 C CA . ILE B 1 85 ? 14.82 -13.586 -5.023 1 98.25 85 ILE B CA 1
ATOM 2056 C C . ILE B 1 85 ? 15.898 -13.32 -3.973 1 98.25 85 ILE B C 1
ATOM 2058 O O . ILE B 1 85 ? 16.25 -12.164 -3.713 1 98.25 85 ILE B O 1
ATOM 2062 N N . LYS B 1 86 ? 16.406 -14.352 -3.377 1 97.19 86 LYS B N 1
ATOM 2063 C CA . LYS B 1 86 ? 17.453 -14.203 -2.377 1 97.19 86 LYS B CA 1
ATOM 2064 C C . LYS B 1 86 ? 18.672 -13.5 -2.965 1 97.19 86 LYS B C 1
ATOM 2066 O O . LYS B 1 86 ? 19.312 -12.68 -2.295 1 97.19 86 LYS B O 1
ATOM 2071 N N . LYS B 1 87 ? 19 -13.844 -4.176 1 96.94 87 LYS B N 1
ATOM 2072 C CA . LYS B 1 87 ? 20.109 -13.203 -4.855 1 96.94 87 LYS B CA 1
ATOM 2073 C C . LYS B 1 87 ? 19.797 -11.75 -5.203 1 96.94 87 LYS B C 1
ATOM 2075 O O . LYS B 1 87 ? 20.656 -10.875 -5.102 1 96.94 87 LYS B O 1
ATOM 2080 N N . ARG B 1 88 ? 18.578 -11.516 -5.621 1 97.38 88 ARG B N 1
ATOM 2081 C CA . ARG B 1 88 ? 18.141 -10.203 -6.086 1 97.38 88 ARG B CA 1
ATOM 2082 C C . ARG B 1 88 ? 18.016 -9.227 -4.922 1 97.38 88 ARG B C 1
ATOM 2084 O O . ARG B 1 88 ? 18.297 -8.039 -5.07 1 97.38 88 ARG B O 1
ATOM 2091 N N . PHE B 1 89 ? 17.578 -9.727 -3.791 1 97.75 89 PHE B N 1
ATOM 2092 C CA . PHE B 1 89 ? 17.359 -8.906 -2.604 1 97.75 89 PHE B CA 1
ATOM 2093 C C . PHE B 1 89 ? 18.031 -9.539 -1.383 1 97.75 89 PHE B C 1
ATOM 2095 O O . PHE B 1 89 ? 17.344 -9.969 -0.454 1 97.75 89 PHE B O 1
ATOM 2102 N N . PRO B 1 90 ? 19.328 -9.414 -1.28 1 96.56 90 PRO B N 1
ATOM 2103 C CA . PRO B 1 90 ? 20.078 -10.156 -0.261 1 96.56 90 PRO B CA 1
ATOM 2104 C C . PRO B 1 90 ? 19.922 -9.562 1.135 1 96.56 90 PRO B C 1
ATOM 2106 O O . PRO B 1 90 ? 20.266 -10.211 2.129 1 96.56 90 PRO B O 1
ATOM 2109 N N . THR B 1 91 ? 19.406 -8.312 1.284 1 96.62 91 THR B N 1
ATOM 2110 C CA . THR B 1 91 ? 19.344 -7.672 2.594 1 96.62 91 THR B CA 1
ATOM 2111 C C . THR B 1 91 ? 18.031 -7.996 3.297 1 96.62 91 THR B C 1
ATOM 2113 O O . THR B 1 91 ? 17.891 -7.75 4.496 1 96.62 91 THR B O 1
ATOM 2116 N N . LEU B 1 92 ? 17.047 -8.461 2.535 1 97.12 92 LEU B N 1
ATOM 2117 C CA . LEU B 1 92 ? 15.75 -8.789 3.135 1 97.12 92 LEU B CA 1
ATOM 2118 C C . LEU B 1 92 ? 15.875 -9.969 4.09 1 97.12 92 LEU B C 1
ATOM 2120 O O . LEU B 1 92 ? 16.625 -10.922 3.816 1 97.12 92 LEU B O 1
ATOM 2124 N N . ASP B 1 93 ? 15.156 -9.852 5.18 1 94.81 93 ASP B N 1
ATOM 2125 C CA . ASP B 1 93 ? 15.281 -10.844 6.238 1 94.81 93 ASP B CA 1
ATOM 2126 C C . ASP B 1 93 ? 13.969 -11.016 6.996 1 94.81 93 ASP B C 1
ATOM 2128 O O . ASP B 1 93 ? 12.922 -10.539 6.555 1 94.81 93 ASP B O 1
ATOM 2132 N N . TRP B 1 94 ? 14.039 -11.719 8.078 1 96.31 94 TRP B N 1
ATOM 2133 C CA . TRP B 1 94 ? 12.898 -11.961 8.953 1 96.31 94 TRP B CA 1
ATOM 2134 C C . TRP B 1 94 ? 12.43 -10.656 9.594 1 96.31 94 TRP B C 1
ATOM 2136 O O . TRP B 1 94 ? 13.219 -9.727 9.789 1 96.31 94 TRP B O 1
ATOM 2146 N N . TYR B 1 95 ? 11.164 -10.586 9.922 1 96.44 95 TYR B N 1
ATOM 2147 C CA . TYR B 1 95 ? 10.609 -9.414 10.594 1 96.44 95 TYR B CA 1
ATOM 2148 C C . TYR B 1 95 ? 9.453 -9.805 11.5 1 96.44 95 TYR B C 1
ATOM 2150 O O . TYR B 1 95 ? 8.867 -10.883 11.352 1 96.44 95 TYR B O 1
ATOM 2158 N N . ASN B 1 96 ? 9.094 -8.969 12.43 1 95.69 96 ASN B N 1
ATOM 2159 C CA . ASN B 1 96 ? 8.133 -9.25 13.492 1 95.69 96 ASN B CA 1
ATOM 2160 C C . ASN B 1 96 ? 6.734 -8.758 13.117 1 95.69 96 ASN B C 1
ATOM 2162 O O . ASN B 1 96 ? 6.566 -7.633 12.648 1 95.69 96 ASN B O 1
ATOM 2166 N N . MET B 1 97 ? 5.738 -9.625 13.383 1 94.81 97 MET B N 1
ATOM 2167 C CA . MET B 1 97 ? 4.352 -9.227 13.156 1 94.81 97 MET B CA 1
ATOM 2168 C C . MET B 1 97 ? 3.443 -9.773 14.25 1 94.81 97 MET B C 1
ATOM 2170 O O . MET B 1 97 ? 3.777 -10.766 14.906 1 94.81 97 MET B O 1
ATOM 2174 N N . ALA B 1 98 ? 2.391 -9.094 14.469 1 93.81 98 ALA B N 1
ATOM 2175 C CA . ALA B 1 98 ? 1.335 -9.633 15.32 1 93.81 98 ALA B CA 1
ATOM 2176 C C . ALA B 1 98 ? 0.531 -10.711 14.594 1 93.81 98 ALA B C 1
ATOM 2178 O O . ALA B 1 98 ? 0.249 -10.578 13.398 1 93.81 98 ALA B O 1
ATOM 2179 N N . THR B 1 99 ? 0.052 -11.727 15.266 1 91.75 99 THR B N 1
ATOM 2180 C CA . THR B 1 99 ? -0.711 -12.82 14.664 1 91.75 99 THR B CA 1
ATOM 2181 C C . THR B 1 99 ? -2.131 -12.367 14.336 1 91.75 99 THR B C 1
ATOM 2183 O O . THR B 1 99 ? -2.639 -12.633 13.25 1 91.75 99 THR B O 1
ATOM 2186 N N . HIS B 1 100 ? -2.793 -11.758 15.289 1 91.81 100 HIS B N 1
ATOM 2187 C CA . HIS B 1 100 ? -4.137 -11.227 15.102 1 91.81 100 HIS B CA 1
ATOM 2188 C C . HIS B 1 100 ? -4.137 -9.703 15.117 1 91.81 100 HIS B C 1
ATOM 2190 O O . HIS B 1 100 ? -4.191 -9.086 16.188 1 91.81 100 HIS B O 1
ATOM 2196 N N . ILE B 1 101 ? -4.211 -9.18 13.992 1 94.81 101 ILE B N 1
ATOM 2197 C CA . ILE B 1 101 ? -4.039 -7.738 13.836 1 94.81 101 ILE B CA 1
ATOM 2198 C C . ILE B 1 101 ? -5.328 -7.02 14.227 1 94.81 101 ILE B C 1
ATOM 2200 O O . ILE B 1 101 ? -5.316 -6.129 15.078 1 94.81 101 ILE B O 1
ATOM 2204 N N . SER B 1 102 ? -6.477 -7.41 13.68 1 93.75 102 SER B N 1
ATOM 2205 C CA . SER B 1 102 ? -7.723 -6.668 13.805 1 93.75 102 SER B CA 1
ATOM 2206 C C . SER B 1 102 ? -8.539 -7.148 15.008 1 93.75 102 SER B C 1
ATOM 2208 O O . SER B 1 102 ? -9.711 -6.801 15.148 1 93.75 102 SER B O 1
ATOM 2210 N N . GLU B 1 103 ? -7.992 -7.969 15.906 1 87 103 GLU B N 1
ATOM 2211 C CA . GLU B 1 103 ? -8.656 -8.438 17.125 1 87 103 GLU B CA 1
ATOM 2212 C C . GLU B 1 103 ? -7.984 -7.887 18.375 1 87 103 GLU B C 1
ATOM 2214 O O . GLU B 1 103 ? -7.305 -8.617 19.094 1 87 103 GLU B O 1
ATOM 2219 N N . PRO B 1 104 ? -8.25 -6.711 18.609 1 70.19 104 PRO B N 1
ATOM 2220 C CA . PRO B 1 104 ? -7.5 -6.031 19.656 1 70.19 104 PRO B CA 1
ATOM 2221 C C . PRO B 1 104 ? -7.73 -6.648 21.031 1 70.19 104 PRO B C 1
ATOM 2223 O O . PRO B 1 104 ? -6.852 -6.582 21.906 1 70.19 104 PRO B O 1
ATOM 2226 N N . ASN B 1 105 ? -8.844 -7.117 21.328 1 68.25 105 ASN B N 1
ATOM 2227 C CA . ASN B 1 105 ? -9.156 -7.633 22.656 1 68.25 105 ASN B CA 1
ATOM 2228 C C . ASN B 1 105 ? -8.734 -9.094 22.812 1 68.25 105 ASN B C 1
ATOM 2230 O O . ASN B 1 105 ? -8.844 -9.672 23.891 1 68.25 105 ASN B O 1
ATOM 2234 N N . GLY B 1 106 ? -8.227 -9.531 21.812 1 65.19 106 GLY B N 1
ATOM 2235 C CA . GLY B 1 106 ? -7.914 -10.945 21.938 1 65.19 106 GLY B CA 1
ATOM 2236 C C . GLY B 1 106 ? -6.453 -11.211 22.25 1 65.19 106 GLY B C 1
ATOM 2237 O O . GLY B 1 106 ? -5.641 -10.289 22.297 1 65.19 106 GLY B O 1
ATOM 2238 N N . GLU B 1 107 ? -6.289 -12.305 22.656 1 77.38 107 GLU B N 1
ATOM 2239 C CA . GLU B 1 107 ? -4.922 -12.781 22.844 1 77.38 107 GLU B CA 1
ATOM 2240 C C . GLU B 1 107 ? -4.164 -12.82 21.516 1 77.38 107 GLU B C 1
ATOM 2242 O O . GLU B 1 107 ? -4.695 -13.273 20.5 1 77.38 107 GLU B 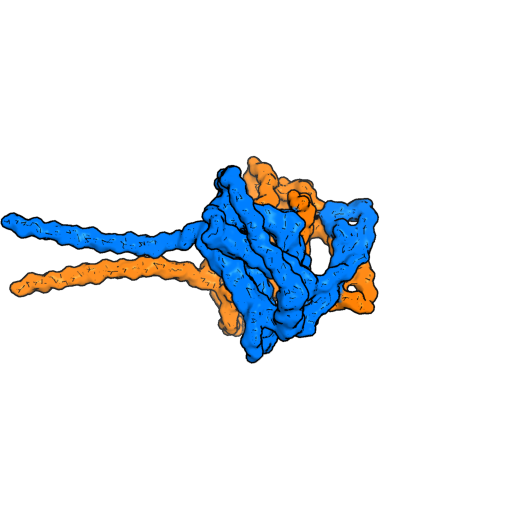O 1
ATOM 2247 N N . THR B 1 108 ? -3.246 -11.914 21.391 1 82.62 108 THR B N 1
ATOM 2248 C CA . THR B 1 108 ? -2.377 -11.938 20.219 1 82.62 108 THR B CA 1
ATOM 2249 C C . THR B 1 10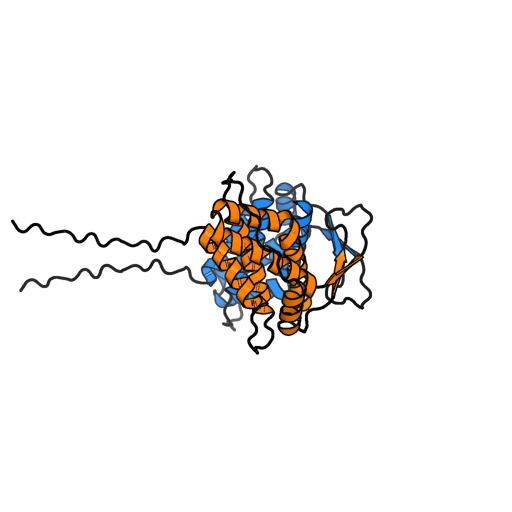8 ? -0.933 -12.227 20.625 1 82.62 108 THR B C 1
ATOM 2251 O O . THR B 1 108 ? -0.573 -12.094 21.797 1 82.62 108 THR B O 1
ATOM 2254 N N . LYS B 1 109 ? -0.291 -12.836 19.688 1 90.31 109 LYS B N 1
ATOM 2255 C CA . LYS B 1 109 ? 1.123 -13.148 19.875 1 90.31 109 LYS B CA 1
ATOM 2256 C C . LYS B 1 109 ? 1.962 -12.586 18.734 1 90.31 109 LYS B C 1
ATOM 2258 O O . LYS B 1 109 ? 1.421 -12.18 17.703 1 90.31 109 LYS B O 1
ATOM 2263 N N . LEU B 1 110 ? 3.193 -12.523 19.062 1 91.75 110 LEU B N 1
ATOM 2264 C CA . LEU B 1 110 ? 4.148 -12.148 18.031 1 91.75 110 LEU B CA 1
ATOM 2265 C C . LEU B 1 110 ? 4.574 -13.367 17.219 1 91.75 110 LEU B C 1
ATOM 2267 O O . LEU B 1 110 ? 4.648 -14.477 17.75 1 91.75 110 LEU B O 1
ATOM 2271 N N . PHE B 1 111 ? 4.848 -13.102 15.961 1 91.38 111 PHE B N 1
ATOM 2272 C CA . PHE B 1 111 ? 5.465 -14.148 15.141 1 91.38 111 PHE B CA 1
ATOM 2273 C C . PHE B 1 111 ? 6.418 -13.539 14.125 1 91.38 111 PHE B C 1
ATOM 2275 O O . PHE B 1 111 ? 6.391 -12.328 13.883 1 91.38 111 PHE B O 1
ATOM 2282 N N . LEU B 1 112 ? 7.293 -14.414 13.648 1 94.62 112 LEU B N 1
ATOM 2283 C CA . LEU B 1 112 ? 8.273 -14 12.648 1 94.62 112 LEU B CA 1
ATOM 2284 C C . LEU B 1 112 ? 7.793 -14.344 11.242 1 94.62 112 LEU B C 1
ATOM 2286 O O . LEU B 1 112 ? 7.238 -15.422 11.016 1 94.62 112 LEU B O 1
ATOM 2290 N N . ARG B 1 113 ? 7.988 -13.406 10.383 1 96.06 113 ARG B N 1
ATOM 2291 C CA . ARG B 1 113 ? 7.754 -13.625 8.961 1 96.06 113 ARG B CA 1
ATOM 2292 C C . ARG B 1 113 ? 9.047 -13.492 8.164 1 96.06 113 ARG B C 1
ATOM 2294 O O . ARG B 1 113 ? 9.945 -12.742 8.555 1 96.06 113 ARG B O 1
ATOM 2301 N N . ASP B 1 114 ? 9.086 -14.203 7.078 1 97.38 114 ASP B N 1
ATOM 2302 C CA . ASP B 1 114 ? 10.242 -14.172 6.184 1 97.38 114 ASP B CA 1
ATOM 2303 C C . ASP B 1 114 ? 9.922 -13.391 4.91 1 97.38 114 ASP B C 1
ATOM 2305 O O . ASP B 1 114 ? 9.094 -13.828 4.102 1 97.38 114 ASP B O 1
ATOM 2309 N N . ALA B 1 115 ? 10.641 -12.289 4.742 1 98.38 115 ALA B N 1
ATOM 2310 C CA . ALA B 1 115 ? 10.383 -11.406 3.609 1 98.38 115 ALA B CA 1
ATOM 2311 C C . ALA B 1 115 ? 10.602 -12.141 2.287 1 98.38 115 ALA B C 1
ATOM 2313 O O . ALA B 1 115 ? 9.898 -11.883 1.307 1 98.38 115 ALA B O 1
ATOM 2314 N N . ILE B 1 116 ? 11.547 -12.992 2.199 1 98.56 116 ILE B N 1
ATOM 2315 C CA . ILE B 1 116 ? 11.82 -13.75 0.983 1 98.56 116 ILE B CA 1
ATOM 2316 C C . ILE B 1 116 ? 10.656 -14.688 0.679 1 98.56 116 ILE B C 1
ATOM 2318 O O . ILE B 1 116 ? 10.18 -14.742 -0.456 1 98.56 116 ILE B O 1
ATOM 2322 N N . ASP B 1 117 ? 10.188 -15.359 1.689 1 98.31 117 ASP B N 1
ATOM 2323 C CA . ASP B 1 117 ? 9.047 -16.25 1.501 1 98.31 117 ASP B CA 1
ATOM 2324 C C . ASP B 1 117 ? 7.816 -15.461 1.036 1 98.31 117 ASP B C 1
ATOM 2326 O O . ASP B 1 117 ? 7.039 -15.953 0.214 1 98.31 117 ASP B O 1
ATOM 2330 N N . ASP B 1 118 ? 7.648 -14.273 1.638 1 98.69 118 ASP B N 1
ATOM 2331 C CA . ASP B 1 118 ? 6.527 -13.438 1.218 1 98.69 118 ASP B CA 1
ATOM 2332 C C . ASP B 1 118 ? 6.629 -13.086 -0.264 1 98.69 118 ASP B C 1
ATOM 2334 O O . ASP B 1 118 ? 5.641 -13.148 -0.994 1 98.69 118 ASP B O 1
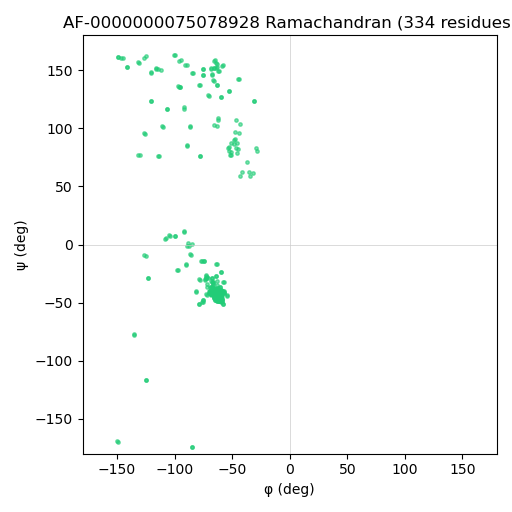ATOM 2338 N N . LEU B 1 119 ? 7.824 -12.727 -0.706 1 98.88 119 LEU B N 1
ATOM 2339 C CA . LEU B 1 119 ? 8.016 -12.414 -2.119 1 98.88 119 LEU B CA 1
ATOM 2340 C C . LEU B 1 119 ? 7.789 -13.648 -2.982 1 98.88 119 LEU B C 1
ATOM 2342 O O . LEU B 1 119 ? 7.219 -13.555 -4.07 1 98.88 119 LEU B O 1
ATOM 2346 N N . VAL B 1 120 ? 8.211 -14.812 -2.557 1 98.75 120 VAL B N 1
ATOM 2347 C CA . VAL B 1 120 ? 8.016 -16.047 -3.303 1 98.75 120 VAL B CA 1
ATOM 2348 C C . VAL B 1 120 ? 6.523 -16.328 -3.473 1 98.75 120 VAL B C 1
ATOM 2350 O O . VAL B 1 120 ? 6.07 -16.688 -4.559 1 98.75 120 VAL B O 1
ATOM 2353 N N . ASP B 1 121 ? 5.758 -16.125 -2.418 1 98.62 121 ASP B N 1
ATOM 2354 C CA . ASP B 1 121 ? 4.312 -16.328 -2.471 1 98.62 121 ASP B CA 1
ATOM 2355 C C . ASP B 1 121 ? 3.664 -15.391 -3.492 1 98.62 121 ASP B C 1
ATOM 2357 O O . ASP B 1 121 ? 2.828 -15.828 -4.289 1 98.62 121 ASP B O 1
ATOM 2361 N N . ILE B 1 122 ? 4.039 -14.164 -3.441 1 98.94 122 ILE B N 1
ATOM 2362 C CA . ILE B 1 122 ? 3.479 -13.172 -4.355 1 98.94 122 ILE B CA 1
ATOM 2363 C C . ILE B 1 122 ? 3.836 -13.539 -5.797 1 98.94 122 ILE B C 1
ATOM 2365 O O . ILE B 1 122 ? 2.963 -13.586 -6.664 1 98.94 122 ILE B O 1
ATOM 2369 N N . VAL B 1 123 ? 5.094 -13.836 -6.07 1 98.88 123 VAL B N 1
ATOM 2370 C CA . VAL B 1 123 ? 5.562 -14.18 -7.41 1 98.88 123 VAL B CA 1
ATOM 2371 C C . VAL B 1 123 ? 4.82 -15.414 -7.918 1 98.88 123 VAL B C 1
ATOM 2373 O O . VAL B 1 123 ? 4.344 -15.438 -9.055 1 98.88 123 VAL B O 1
ATOM 2376 N N . SER B 1 124 ? 4.715 -16.406 -7.074 1 98.75 124 SER B N 1
ATOM 2377 C CA . SER B 1 124 ? 4.055 -17.641 -7.465 1 98.75 124 SER B CA 1
ATOM 2378 C C . SER B 1 124 ? 2.609 -17.391 -7.879 1 98.75 124 SER B C 1
ATOM 2380 O O . SER B 1 124 ? 2.172 -17.859 -8.93 1 98.75 124 SER B O 1
ATOM 2382 N N . ASP B 1 125 ? 1.89 -16.656 -7.078 1 98.69 125 ASP B N 1
ATOM 2383 C CA . ASP B 1 125 ? 0.502 -16.344 -7.402 1 98.69 125 ASP B CA 1
ATOM 2384 C C . ASP B 1 125 ? 0.411 -15.531 -8.695 1 98.69 125 ASP B C 1
ATOM 2386 O O . ASP B 1 125 ? -0.423 -15.82 -9.555 1 98.69 125 ASP B O 1
ATOM 2390 N N . LEU B 1 126 ? 1.289 -14.594 -8.836 1 98.88 126 LEU B N 1
ATOM 2391 C CA . LEU B 1 126 ? 1.196 -13.688 -9.977 1 98.88 126 LEU B CA 1
ATOM 2392 C C . LEU B 1 126 ? 1.617 -14.383 -11.266 1 98.88 126 LEU B C 1
ATOM 2394 O O . LEU B 1 126 ? 1.089 -14.086 -12.336 1 98.88 126 LEU B O 1
ATOM 2398 N N . GLN B 1 127 ? 2.498 -15.344 -11.211 1 98.75 127 GLN B N 1
ATOM 2399 C CA . GLN B 1 127 ? 2.826 -16.141 -12.383 1 98.75 127 GLN B CA 1
ATOM 2400 C C . GLN B 1 127 ? 1.61 -16.938 -12.875 1 98.75 127 GLN B C 1
ATOM 2402 O O . GLN B 1 127 ? 1.372 -17.031 -14.078 1 98.75 127 GLN B O 1
ATOM 2407 N N . LYS B 1 128 ? 0.89 -17.453 -11.961 1 98.75 128 LYS B N 1
ATOM 2408 C CA . LYS B 1 128 ? -0.325 -18.188 -12.312 1 98.75 128 LYS B CA 1
ATOM 2409 C C . LYS B 1 128 ? -1.361 -17.266 -12.938 1 98.75 128 LYS B C 1
ATOM 2411 O O . LYS B 1 128 ? -2.049 -17.641 -13.891 1 98.75 128 LYS B O 1
ATOM 2416 N N . ILE B 1 129 ? -1.487 -16.109 -12.406 1 98.75 129 ILE B N 1
ATOM 2417 C CA . ILE B 1 129 ? -2.436 -15.141 -12.938 1 98.75 129 ILE B CA 1
ATOM 2418 C C . ILE B 1 129 ? -1.99 -14.695 -14.328 1 98.75 129 ILE B C 1
ATOM 2420 O O . ILE B 1 129 ? -2.812 -14.555 -15.234 1 98.75 129 ILE B O 1
ATOM 2424 N N . SER B 1 130 ? -0.669 -14.453 -14.469 1 98.5 130 SER B N 1
ATOM 2425 C CA . SER B 1 130 ? -0.129 -14.109 -15.781 1 98.5 130 SER B CA 1
ATOM 2426 C C . SER B 1 130 ? -0.443 -15.195 -16.812 1 98.5 130 SER B C 1
ATOM 2428 O O . SER B 1 130 ? -0.819 -14.898 -17.938 1 98.5 130 SER B O 1
ATOM 2430 N N . TRP B 1 131 ? -0.355 -16.422 -16.453 1 98.5 131 TRP B N 1
ATOM 2431 C CA . TRP B 1 131 ? -0.711 -17.547 -17.312 1 98.5 131 TRP B CA 1
ATOM 2432 C C . TRP B 1 131 ? -2.18 -17.484 -17.719 1 98.5 131 TRP B C 1
ATOM 2434 O O . TRP B 1 131 ? -2.521 -17.719 -18.875 1 98.5 131 TRP B O 1
ATOM 2444 N N . ARG B 1 132 ? -3.041 -17.141 -16.781 1 98.5 132 ARG B N 1
ATOM 2445 C CA . ARG B 1 132 ? -4.473 -17.078 -17.062 1 98.5 132 ARG B CA 1
ATOM 2446 C C . ARG B 1 132 ? -4.793 -15.984 -18.062 1 98.5 132 ARG B C 1
ATOM 2448 O O . ARG B 1 132 ? -5.668 -16.141 -18.906 1 98.5 132 ARG B O 1
ATOM 2455 N N . PHE B 1 133 ? -4.082 -14.852 -17.922 1 98.31 133 PHE B N 1
ATOM 2456 C CA . PHE B 1 133 ? -4.301 -13.781 -18.891 1 98.31 133 PHE B CA 1
ATOM 2457 C C . PHE B 1 133 ? -3.988 -14.258 -20.297 1 98.31 133 PHE B C 1
ATOM 2459 O O . PHE B 1 133 ? -4.574 -13.766 -21.266 1 98.31 133 PHE B O 1
ATOM 2466 N N . GLU B 1 134 ? -3.172 -15.266 -20.438 1 97.94 134 GLU B N 1
ATOM 2467 C CA . GLU B 1 134 ? -2.74 -15.758 -21.75 1 97.94 134 GLU B CA 1
ATOM 2468 C C . GLU B 1 134 ? -3.57 -16.953 -22.188 1 97.94 134 GLU B C 1
ATOM 2470 O O . GLU B 1 134 ? -3.721 -17.203 -23.391 1 97.94 134 GLU B O 1
ATOM 2475 N N . ASN B 1 135 ? -4.199 -17.656 -21.266 1 98.19 135 ASN B N 1
ATOM 2476 C CA . ASN B 1 135 ? -4.688 -18.984 -21.609 1 98.19 135 ASN B CA 1
ATOM 2477 C C . ASN B 1 135 ? -6.18 -19.125 -21.328 1 98.19 135 ASN B C 1
ATOM 2479 O O . ASN B 1 135 ? -6.793 -20.125 -21.703 1 98.19 135 ASN B O 1
ATOM 2483 N N . THR B 1 136 ? -6.77 -18.141 -20.641 1 98 136 THR B N 1
ATOM 2484 C CA . THR B 1 136 ? -8.195 -18.188 -20.359 1 98 136 THR B CA 1
ATOM 2485 C C . THR B 1 136 ? -8.898 -16.938 -20.859 1 98 136 THR B C 1
ATOM 2487 O O . THR B 1 136 ? -8.898 -16.656 -22.062 1 98 136 THR B O 1
ATOM 2490 N N . SER B 1 137 ? -9.531 -16.031 -20.031 1 97.75 137 SER B N 1
ATOM 2491 C CA . SER B 1 137 ? -10.125 -14.75 -20.406 1 97.75 137 SER B CA 1
ATOM 2492 C C . SER B 1 137 ? -9.672 -13.641 -19.453 1 97.75 137 SER B C 1
ATOM 2494 O O . SER B 1 137 ? -9.219 -13.914 -18.344 1 97.75 137 SER B O 1
ATOM 2496 N N . GLU B 1 138 ? -9.742 -12.445 -19.953 1 97.31 138 GLU B N 1
ATOM 2497 C CA . GLU B 1 138 ? -9.359 -11.297 -19.125 1 97.31 138 GLU B CA 1
ATOM 2498 C C . GLU B 1 138 ? -10.195 -11.242 -17.844 1 97.31 138 GLU B C 1
ATOM 2500 O O . GLU B 1 138 ? -9.695 -10.852 -16.797 1 97.31 138 GLU B O 1
ATOM 2505 N N . ASP B 1 139 ? -11.445 -11.695 -17.953 1 97.56 139 ASP B N 1
ATOM 2506 C CA . ASP B 1 139 ? -12.32 -11.688 -16.797 1 97.56 139 ASP B CA 1
ATOM 2507 C C . ASP B 1 139 ? -11.906 -12.758 -15.789 1 97.56 139 ASP B C 1
ATOM 2509 O O . ASP B 1 139 ? -11.875 -12.508 -14.578 1 97.56 139 ASP B O 1
ATOM 2513 N N . ASP B 1 140 ? -11.586 -13.953 -16.281 1 98.25 140 ASP B N 1
ATOM 2514 C CA . ASP B 1 140 ? -11.117 -15.023 -15.406 1 98.25 140 ASP B CA 1
ATOM 2515 C C . ASP B 1 140 ? -9.828 -14.633 -14.688 1 98.25 140 ASP B C 1
ATOM 2517 O O . ASP B 1 140 ? -9.703 -14.812 -13.477 1 98.25 140 ASP B O 1
ATOM 2521 N N . ALA B 1 141 ? -8.898 -14.117 -15.445 1 98.56 141 ALA B N 1
ATOM 2522 C CA . ALA B 1 141 ? -7.613 -13.711 -14.891 1 98.56 141 ALA B CA 1
ATOM 2523 C C . ALA B 1 141 ? -7.789 -12.609 -13.844 1 98.56 141 ALA B C 1
ATOM 2525 O O . ALA B 1 141 ? -7.195 -12.68 -12.766 1 98.56 141 ALA B O 1
ATOM 2526 N N . SER B 1 142 ? -8.633 -11.641 -14.156 1 98.25 142 SER B N 1
ATOM 2527 C CA . SER B 1 142 ? -8.883 -10.539 -13.234 1 98.25 142 SER B CA 1
ATOM 2528 C C . SER B 1 142 ? -9.539 -11.031 -11.953 1 98.25 142 SER B C 1
ATOM 2530 O O . SER B 1 142 ? -9.234 -10.539 -10.859 1 98.25 142 SER B O 1
ATOM 2532 N N . TRP B 1 143 ? -10.43 -11.961 -12.102 1 97.5 143 TRP B N 1
ATOM 2533 C CA . TRP B 1 143 ? -11.086 -12.523 -10.922 1 97.5 143 TRP B CA 1
ATOM 2534 C C . TRP B 1 143 ? -10.07 -13.211 -10.016 1 97.5 143 TRP B C 1
ATOM 2536 O O . TRP B 1 143 ? -10.062 -12.992 -8.805 1 97.5 143 TRP B O 1
ATOM 2546 N N . HIS B 1 144 ? -9.195 -14 -10.547 1 98.12 144 HIS B N 1
ATOM 2547 C CA . HIS B 1 144 ? -8.18 -14.703 -9.766 1 98.12 144 HIS B CA 1
ATOM 2548 C C . HIS B 1 144 ? -7.184 -13.719 -9.156 1 98.12 144 HIS B C 1
ATOM 2550 O O . HIS B 1 144 ? -6.676 -13.953 -8.055 1 98.12 144 HIS B O 1
ATOM 2556 N N . PHE B 1 145 ? -6.938 -12.641 -9.93 1 98.75 145 PHE B N 1
ATOM 2557 C CA . PHE B 1 145 ? -6.082 -11.578 -9.414 1 98.75 145 PHE B CA 1
ATOM 2558 C C . PHE B 1 145 ? -6.668 -10.977 -8.141 1 98.75 145 PHE B C 1
ATOM 2560 O O . PHE B 1 145 ? -5.98 -10.875 -7.121 1 98.75 145 PHE B O 1
ATOM 2567 N N . GLN B 1 146 ? -7.895 -10.664 -8.172 1 97.94 146 GLN B N 1
ATOM 2568 C CA . GLN B 1 146 ? -8.562 -10.102 -7.004 1 97.94 146 GLN B CA 1
ATOM 2569 C C . GLN B 1 146 ? -8.695 -11.141 -5.891 1 97.94 146 GLN B C 1
ATOM 2571 O O . GLN B 1 146 ? -8.508 -10.82 -4.715 1 97.94 146 GLN B O 1
ATOM 2576 N N . TRP B 1 147 ? -9.047 -12.312 -6.234 1 97.31 147 TRP B N 1
ATOM 2577 C CA . TRP B 1 147 ? -9.195 -13.375 -5.242 1 97.31 147 TRP B CA 1
ATOM 2578 C C . TRP B 1 147 ? -7.891 -13.602 -4.488 1 97.31 147 TRP B C 1
ATOM 2580 O O . TRP B 1 147 ? -7.895 -13.758 -3.266 1 97.31 147 TRP B O 1
ATOM 2590 N N . GLY B 1 148 ? -6.816 -13.711 -5.254 1 98.19 148 GLY B N 1
ATOM 2591 C CA . GLY B 1 148 ? -5.512 -13.852 -4.621 1 98.19 148 GLY B CA 1
ATOM 2592 C C . GLY B 1 148 ? -5.152 -12.688 -3.719 1 98.19 148 GLY B C 1
ATOM 2593 O O . GLY B 1 148 ? -4.559 -12.883 -2.656 1 98.19 148 GLY B O 1
ATOM 2594 N N . TYR B 1 149 ? -5.484 -11.469 -4.125 1 98.5 149 TYR B N 1
ATOM 2595 C CA . TYR B 1 149 ? -5.258 -10.305 -3.277 1 98.5 149 TYR B CA 1
ATOM 2596 C C . TYR B 1 149 ? -5.992 -10.445 -1.949 1 98.5 149 TYR B C 1
ATOM 2598 O O . TYR B 1 149 ? -5.43 -10.164 -0.889 1 98.5 149 TYR B O 1
ATOM 2606 N N . MET B 1 150 ? -7.184 -10.93 -2.012 1 96.81 150 MET B N 1
ATOM 2607 C CA . MET B 1 150 ? -8.031 -11.039 -0.827 1 96.81 150 MET B CA 1
ATOM 2608 C C . MET B 1 150 ? -7.547 -12.156 0.09 1 96.81 150 MET B C 1
ATOM 2610 O O . MET B 1 150 ? -7.648 -12.047 1.313 1 96.81 150 MET B O 1
ATOM 2614 N N . ASN B 1 151 ? -6.875 -13.164 -0.463 1 95.56 151 ASN B N 1
ATOM 2615 C CA . ASN B 1 151 ? -6.734 -14.383 0.32 1 95.56 151 ASN B CA 1
ATOM 2616 C C . ASN B 1 151 ? -5.27 -14.766 0.503 1 95.56 151 ASN B C 1
ATOM 2618 O O . ASN B 1 151 ? -4.918 -15.438 1.478 1 95.56 151 ASN B O 1
ATOM 2622 N N . THR B 1 152 ? -4.398 -14.414 -0.416 1 96.75 152 THR B N 1
ATOM 2623 C CA . THR B 1 152 ? -3.057 -14.977 -0.351 1 96.75 152 THR B CA 1
ATOM 2624 C C . THR B 1 152 ? -2.004 -13.898 -0.577 1 96.75 152 THR B C 1
ATOM 2626 O O . THR B 1 152 ? -1.558 -13.25 0.373 1 96.75 152 THR B O 1
ATOM 2629 N N . TRP B 1 153 ? -1.811 -13.5 -1.917 1 98.56 153 TRP B N 1
ATOM 2630 C CA . TRP B 1 153 ? -0.668 -12.641 -2.213 1 98.56 153 TRP B CA 1
ATOM 2631 C C . TRP B 1 153 ? -0.89 -11.234 -1.669 1 98.56 153 TRP B C 1
ATOM 2633 O O . TRP B 1 153 ? 0.07 -10.523 -1.362 1 98.56 153 TRP B O 1
ATOM 2643 N N . GLY B 1 154 ? -2.133 -10.805 -1.569 1 98.56 154 GLY B N 1
ATOM 2644 C CA . GLY B 1 154 ? -2.402 -9.484 -1.011 1 98.56 154 GLY B CA 1
ATOM 2645 C C . GLY B 1 154 ? -1.965 -9.352 0.436 1 98.56 154 GLY B C 1
ATOM 2646 O O . GLY B 1 154 ? -1.463 -8.305 0.843 1 98.56 154 GLY B O 1
ATOM 2647 N N . ARG B 1 155 ? -2.188 -10.398 1.186 1 97.25 155 ARG B N 1
ATOM 2648 C CA . ARG B 1 155 ? -1.759 -10.367 2.58 1 97.25 155 ARG B CA 1
ATOM 2649 C C . ARG B 1 155 ? -0.239 -10.289 2.684 1 97.25 155 ARG B C 1
ATOM 2651 O O . ARG B 1 155 ? 0.294 -9.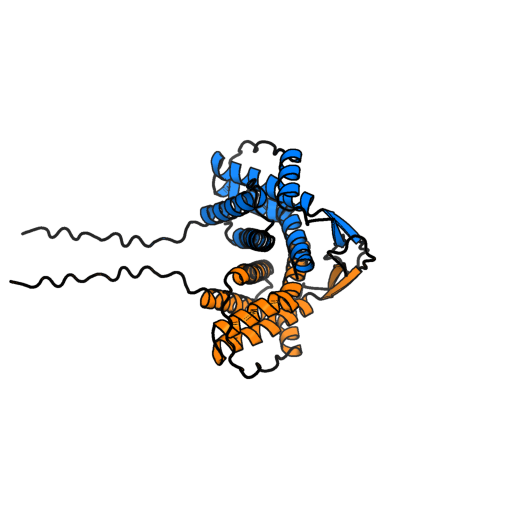492 3.459 1 97.25 155 ARG B O 1
ATOM 2658 N N . ALA B 1 156 ? 0.424 -11.133 1.927 1 98.62 156 ALA B N 1
ATOM 2659 C CA . ALA B 1 156 ? 1.883 -11.07 1.895 1 98.62 156 ALA B CA 1
ATOM 2660 C C . ALA B 1 156 ? 2.363 -9.688 1.477 1 98.62 156 ALA B C 1
ATOM 2662 O O . ALA B 1 156 ? 3.324 -9.156 2.045 1 98.62 156 ALA B O 1
ATOM 2663 N N . LEU B 1 157 ? 1.71 -9.141 0.503 1 98.88 157 LEU B N 1
ATOM 2664 C CA . LEU B 1 157 ? 2.041 -7.812 0.006 1 98.88 157 LEU B CA 1
ATOM 2665 C C . LEU B 1 157 ? 1.917 -6.773 1.113 1 98.88 157 LEU B C 1
ATOM 2667 O O . LEU B 1 157 ? 2.805 -5.934 1.284 1 98.88 157 LEU B O 1
ATOM 2671 N N . ARG B 1 158 ? 0.877 -6.793 1.857 1 98.69 158 ARG B N 1
ATOM 2672 C CA . ARG B 1 158 ? 0.634 -5.82 2.918 1 98.69 158 ARG B CA 1
ATOM 2673 C C . ARG B 1 158 ? 1.686 -5.934 4.016 1 98.69 158 ARG B C 1
ATOM 2675 O O . ARG B 1 158 ? 2.195 -4.922 4.504 1 98.69 158 ARG B O 1
ATOM 2682 N N . PHE B 1 159 ? 2.008 -7.121 4.367 1 98.38 159 PHE B N 1
ATOM 2683 C CA . PHE B 1 159 ? 3.07 -7.332 5.34 1 98.38 159 PHE B CA 1
ATOM 2684 C C . PHE B 1 159 ? 4.387 -6.75 4.84 1 98.38 159 PHE B C 1
ATOM 2686 O O . PHE B 1 159 ? 5.066 -6.023 5.57 1 98.38 159 PHE B O 1
ATOM 2693 N N . LEU B 1 160 ? 4.707 -7.055 3.639 1 98.69 160 LEU B N 1
ATOM 2694 C CA . LEU B 1 160 ? 5.977 -6.617 3.066 1 98.69 160 LEU B CA 1
ATOM 2695 C C . LEU B 1 160 ? 6.039 -5.094 2.982 1 98.69 160 LEU B C 1
ATOM 2697 O O . LEU B 1 160 ? 7.094 -4.5 3.213 1 98.69 160 LEU B O 1
ATOM 2701 N N . GLN B 1 161 ? 4.906 -4.527 2.611 1 98.69 161 GLN B N 1
ATOM 2702 C CA . GLN B 1 161 ? 4.875 -3.074 2.5 1 98.69 161 GLN B CA 1
ATOM 2703 C C . GLN B 1 161 ? 5.211 -2.412 3.832 1 98.69 161 GLN B C 1
ATOM 2705 O O . GLN B 1 161 ? 5.977 -1.446 3.875 1 98.69 161 GLN B O 1
ATOM 2710 N N . LEU B 1 162 ? 4.641 -2.912 4.871 1 98.44 162 LEU B N 1
ATOM 2711 C CA . LEU B 1 162 ? 4.926 -2.371 6.195 1 98.44 162 LEU B CA 1
ATOM 2712 C C . LEU B 1 162 ? 6.379 -2.625 6.582 1 98.44 162 LEU B C 1
ATOM 2714 O O . LEU B 1 162 ? 7.074 -1.711 7.035 1 98.44 162 LEU B O 1
ATOM 2718 N N . TYR B 1 163 ? 6.852 -3.824 6.375 1 98.12 163 TYR B N 1
ATOM 2719 C CA . TYR B 1 163 ? 8.227 -4.203 6.684 1 98.12 163 TYR B CA 1
ATOM 2720 C C . TYR B 1 163 ? 9.219 -3.322 5.934 1 98.12 163 TYR B C 1
ATOM 2722 O O . TYR B 1 163 ? 10.133 -2.754 6.535 1 98.12 163 TYR B O 1
ATOM 2730 N N . LEU B 1 164 ? 9.016 -3.221 4.66 1 98.25 164 LEU B N 1
ATOM 2731 C CA . LEU B 1 164 ? 9.953 -2.488 3.82 1 98.25 164 LEU B CA 1
ATOM 2732 C C . LEU B 1 164 ? 9.977 -1.008 4.191 1 98.25 164 LEU B C 1
ATOM 2734 O O . LEU B 1 164 ? 11.023 -0.365 4.137 1 98.25 164 LEU B O 1
ATOM 2738 N N . HIS B 1 165 ? 8.82 -0.46 4.504 1 97.94 165 HIS B N 1
ATOM 2739 C CA . HIS B 1 165 ? 8.781 0.929 4.949 1 97.94 165 HIS B CA 1
ATOM 2740 C C . HIS B 1 165 ? 9.594 1.122 6.227 1 97.94 165 HIS B C 1
ATOM 2742 O O . HIS B 1 165 ? 10.391 2.055 6.32 1 97.94 165 HIS B O 1
ATOM 2748 N N . ASP B 1 166 ? 9.367 0.238 7.145 1 96 166 ASP B N 1
ATOM 2749 C CA . ASP B 1 166 ? 10.078 0.304 8.422 1 96 166 ASP B CA 1
ATOM 2750 C C . ASP B 1 166 ? 11.578 0.071 8.227 1 96 166 ASP B C 1
ATOM 2752 O O . ASP B 1 166 ? 12.398 0.707 8.891 1 96 166 ASP B O 1
ATOM 2756 N N . PHE B 1 167 ? 11.875 -0.842 7.387 1 94.81 167 PHE B N 1
ATOM 2757 C CA . PHE B 1 167 ? 13.258 -1.249 7.125 1 94.81 167 PHE B CA 1
ATOM 2758 C C . PHE B 1 167 ? 14.023 -0.141 6.41 1 94.81 167 PHE B C 1
ATOM 2760 O O . PHE B 1 167 ? 15.18 0.118 6.727 1 94.81 167 PHE B O 1
ATOM 2767 N N . TRP B 1 168 ? 13.383 0.467 5.461 1 90.81 168 TRP B N 1
ATOM 2768 C CA . TRP B 1 168 ? 14.047 1.429 4.586 1 90.81 168 TRP B CA 1
ATOM 2769 C C . TRP B 1 168 ? 14.148 2.797 5.254 1 90.81 168 TRP B C 1
ATOM 2771 O O . TRP B 1 168 ? 15.148 3.496 5.105 1 90.81 168 TRP B O 1
ATOM 2781 N N . TRP B 1 169 ? 13.117 3.221 5.945 1 88.81 169 TRP B N 1
ATOM 2782 C CA . TRP B 1 169 ? 13.094 4.535 6.574 1 88.81 169 TRP B CA 1
ATOM 2783 C C . TRP B 1 169 ? 13.062 4.414 8.094 1 88.81 169 TRP B C 1
ATOM 2785 O O . TRP B 1 169 ? 13.555 5.297 8.805 1 88.81 169 TRP B O 1
#

Radius of gyration: 23.12 Å; Cα contacts (8 Å, |Δi|>4): 438; chains: 2; bounding box: 48×58×81 Å

Solvent-accessible surface area (backbone atoms only — not comparable to full-atom values): 19161 Å² total; per-residue (Å²): 134,81,78,76,75,74,77,73,68,75,75,70,64,83,65,77,75,53,50,65,56,54,39,50,48,35,52,51,51,37,50,53,62,52,63,40,79,65,96,59,80,67,53,66,67,62,51,54,49,34,53,30,42,43,59,41,40,53,75,51,52,73,89,60,78,58,85,71,84,70,83,79,66,74,85,69,61,61,70,61,48,40,53,44,34,46,68,38,42,70,83,64,49,52,24,38,36,41,71,41,31,61,44,55,89,47,92,59,48,80,44,79,43,50,48,58,59,34,51,38,47,33,50,48,53,48,53,39,33,54,48,27,56,73,72,66,40,64,43,44,19,42,46,51,49,49,50,34,37,62,72,47,35,35,54,36,48,36,52,46,52,37,40,50,50,59,60,74,90,134,83,78,76,77,75,77,75,69,77,76,70,65,81,65,79,75,54,51,65,57,54,39,49,48,34,52,50,51,36,51,54,62,52,63,40,78,66,97,60,79,66,56,66,68,61,51,54,51,34,54,30,42,41,61,41,39,54,74,51,53,73,87,61,78,58,86,72,85,70,83,78,66,75,84,69,61,61,70,62,48,39,55,45,35,46,68,37,42,69,82,64,50,53,24,38,36,41,72,40,32,60,46,53,89,46,93,61,49,79,43,79,43,49,48,60,59,35,50,36,49,34,50,47,52,47,52,39,34,56,48,27,55,76,73,66,39,63,42,43,19,40,46,51,47,48,50,34,37,62,71,46,36,34,55,38,47,35,52,46,52,37,39,50,49,58,59,74,90